Protein AF-A0A2P6V3I8-F1 (afdb_monomer_lite)

Structure (mmCIF, N/CA/C/O backbone):
data_AF-A0A2P6V3I8-F1
#
_entry.id   AF-A0A2P6V3I8-F1
#
loop_
_atom_site.group_PDB
_atom_site.id
_atom_site.type_symbol
_atom_site.label_atom_id
_atom_site.label_alt_id
_atom_site.label_comp_id
_atom_site.label_asym_id
_atom_site.label_entity_id
_atom_site.label_seq_id
_atom_site.pdbx_PDB_ins_code
_atom_site.Cartn_x
_atom_site.Cartn_y
_atom_site.Cartn_z
_atom_site.occupancy
_atom_site.B_iso_or_equiv
_atom_site.auth_seq_id
_atom_site.auth_comp_id
_atom_site.auth_asym_id
_atom_site.auth_atom_id
_atom_site.pdbx_PDB_model_num
ATOM 1 N N . MET A 1 1 ? -15.853 66.829 0.349 1.00 52.47 1 MET A N 1
ATOM 2 C CA . MET A 1 1 ? -16.558 65.904 -0.571 1.00 52.47 1 MET A CA 1
ATOM 3 C C . MET A 1 1 ? -15.516 65.087 -1.323 1.00 52.47 1 MET A C 1
ATOM 5 O O . MET A 1 1 ? -14.460 65.644 -1.580 1.00 52.47 1 MET A O 1
ATOM 9 N N . ALA A 1 2 ? -15.837 63.829 -1.664 1.00 42.34 2 ALA A N 1
ATOM 10 C CA . ALA A 1 2 ? -14.960 62.741 -2.150 1.00 42.34 2 ALA A CA 1
ATOM 11 C C . ALA A 1 2 ? -14.180 62.023 -1.027 1.00 42.34 2 ALA A C 1
ATOM 13 O O . ALA A 1 2 ? -13.594 62.679 -0.181 1.00 42.34 2 ALA A O 1
ATOM 14 N N . ARG A 1 3 ? -14.122 60.690 -0.911 1.00 46.72 3 ARG A N 1
ATOM 15 C CA . ARG A 1 3 ? -14.726 59.542 -1.619 1.00 46.72 3 ARG A CA 1
ATOM 16 C C . ARG A 1 3 ? -14.692 58.381 -0.600 1.00 46.72 3 ARG A C 1
ATOM 18 O O . ARG A 1 3 ? -13.610 57.961 -0.217 1.00 46.72 3 ARG A O 1
ATOM 25 N N . ARG A 1 4 ? -15.845 57.880 -0.136 1.00 50.28 4 ARG A N 1
ATOM 26 C CA . ARG A 1 4 ? -15.966 56.705 0.768 1.00 50.28 4 ARG A CA 1
ATOM 27 C C . ARG A 1 4 ? -16.462 55.457 0.012 1.00 50.28 4 ARG A C 1
ATOM 29 O O . ARG A 1 4 ? -17.313 54.733 0.506 1.00 50.28 4 ARG A O 1
ATOM 36 N N . GLY A 1 5 ? -16.003 55.257 -1.223 1.00 52.22 5 GLY A N 1
ATOM 37 C CA . GLY A 1 5 ? -16.664 54.360 -2.183 1.00 52.22 5 GLY A CA 1
ATOM 38 C C . GLY A 1 5 ? -15.813 53.247 -2.791 1.00 52.22 5 GLY A C 1
ATOM 39 O O . GLY A 1 5 ? -16.189 52.761 -3.847 1.00 52.22 5 GLY A O 1
ATOM 40 N N . THR A 1 6 ? -14.675 52.860 -2.203 1.00 51.31 6 THR A N 1
ATOM 41 C CA . THR A 1 6 ? -13.736 51.948 -2.899 1.00 51.31 6 THR A CA 1
ATOM 42 C C . THR A 1 6 ? -13.110 50.843 -2.047 1.00 51.31 6 THR A C 1
ATOM 44 O O . THR A 1 6 ? -12.150 50.223 -2.482 1.00 51.31 6 THR A O 1
ATOM 47 N N . LEU A 1 7 ? -13.639 50.555 -0.855 1.00 47.75 7 LEU A N 1
ATOM 48 C CA . LEU A 1 7 ? -13.027 49.585 0.073 1.00 47.75 7 LEU A CA 1
ATOM 49 C C . LEU A 1 7 ? -13.885 48.349 0.384 1.00 47.75 7 LEU A C 1
ATOM 51 O O . LEU A 1 7 ? -13.534 47.581 1.269 1.00 47.75 7 LEU A O 1
ATOM 55 N N . LEU A 1 8 ? -14.980 48.127 -0.350 1.00 48.50 8 LEU A N 1
ATOM 56 C CA . LEU A 1 8 ? -15.867 46.971 -0.135 1.00 48.50 8 LEU A CA 1
ATOM 57 C C . LEU A 1 8 ? -15.907 45.962 -1.296 1.00 48.50 8 LEU A C 1
ATOM 59 O O . LEU A 1 8 ? -16.587 44.952 -1.180 1.00 48.50 8 LEU A O 1
ATOM 63 N N . LEU A 1 9 ? -15.154 46.176 -2.382 1.00 46.22 9 LEU A N 1
ATOM 64 C CA . LEU A 1 9 ? -15.111 45.244 -3.525 1.00 46.22 9 LEU A CA 1
ATOM 65 C C . LEU A 1 9 ? -13.873 44.330 -3.575 1.00 46.22 9 LEU A C 1
ATOM 67 O O . LEU A 1 9 ? -13.821 43.448 -4.421 1.00 46.22 9 LEU A O 1
ATOM 71 N N . ALA A 1 10 ? -12.900 44.489 -2.672 1.00 46.00 10 ALA A N 1
ATOM 72 C CA . ALA A 1 10 ? -11.669 43.684 -2.684 1.00 46.00 10 ALA A CA 1
ATOM 73 C C . ALA A 1 10 ? -11.701 42.450 -1.759 1.00 46.00 10 ALA A C 1
ATOM 75 O O . ALA A 1 10 ? -10.816 41.608 -1.842 1.00 46.00 10 ALA A O 1
ATOM 76 N N . LEU A 1 11 ? -12.714 42.313 -0.896 1.00 45.84 11 LEU A N 1
ATOM 77 C CA . LEU A 1 11 ? -12.817 41.196 0.060 1.00 45.84 11 LEU A CA 1
ATOM 78 C C . LEU A 1 11 ? -13.635 40.000 -0.453 1.00 45.84 11 LEU A C 1
ATOM 80 O O . LEU A 1 11 ? -13.658 38.964 0.199 1.00 45.84 11 LEU A O 1
ATOM 84 N N . ALA A 1 12 ? -14.267 40.108 -1.625 1.00 47.09 12 ALA A N 1
ATOM 85 C CA . ALA A 1 12 ? -15.081 39.035 -2.206 1.00 47.09 12 ALA A CA 1
ATOM 86 C C . ALA A 1 12 ? -14.345 38.185 -3.266 1.00 47.09 12 ALA A C 1
ATOM 88 O O . ALA A 1 12 ? -14.931 37.250 -3.799 1.00 47.09 12 ALA A O 1
ATOM 89 N N . ALA A 1 13 ? -13.077 38.486 -3.577 1.00 46.56 13 ALA A N 1
ATOM 90 C CA . ALA A 1 13 ? -12.322 37.823 -4.651 1.00 46.56 13 ALA A CA 1
ATOM 91 C C . ALA A 1 13 ? -11.319 36.750 -4.174 1.00 46.56 13 ALA A C 1
ATOM 93 O O . ALA A 1 13 ? -10.694 36.103 -5.007 1.00 46.56 13 ALA A O 1
ATOM 94 N N . CYS A 1 14 ? -11.175 36.531 -2.861 1.00 44.66 14 CYS A N 1
ATOM 95 C CA . CYS A 1 14 ? -10.253 35.528 -2.304 1.00 44.66 14 CYS A CA 1
ATOM 96 C C . CYS A 1 14 ? -10.958 34.340 -1.631 1.00 44.66 14 CYS A C 1
ATOM 98 O O . CYS A 1 14 ? -10.324 33.586 -0.901 1.00 44.66 14 CYS A O 1
ATOM 100 N N . LEU A 1 15 ? -12.246 34.124 -1.911 1.00 43.69 15 LEU A N 1
ATOM 101 C CA . LEU A 1 15 ? -12.869 32.807 -1.758 1.00 43.69 15 LEU A CA 1
ATOM 102 C C . LEU A 1 15 ? -12.522 31.977 -3.000 1.00 43.69 15 LEU A C 1
ATOM 104 O O . LEU A 1 15 ? -13.389 31.589 -3.780 1.00 43.69 15 LEU A O 1
ATOM 108 N N . VAL A 1 16 ? -11.224 31.748 -3.219 1.00 52.81 16 VAL A N 1
ATOM 109 C CA . VAL A 1 16 ? -10.805 30.617 -4.041 1.00 52.81 16 VAL A CA 1
ATOM 110 C C . VAL A 1 16 ? -11.222 29.413 -3.222 1.00 52.81 16 VAL A C 1
ATOM 112 O O . VAL A 1 16 ? -10.640 29.131 -2.179 1.00 52.81 16 VAL A O 1
ATOM 115 N N . ALA A 1 17 ? -12.324 28.802 -3.642 1.00 47.75 17 ALA A N 1
ATOM 116 C CA . ALA A 1 17 ? -12.766 27.520 -3.156 1.00 47.75 17 ALA A CA 1
ATOM 117 C C . ALA A 1 17 ? -11.563 26.576 -3.199 1.00 47.75 17 ALA A C 1
ATOM 119 O O . ALA A 1 17 ? -11.166 26.109 -4.266 1.00 47.75 17 ALA A O 1
ATOM 120 N N . GLY A 1 18 ? -10.966 26.319 -2.037 1.00 45.78 18 GLY A N 1
ATOM 121 C CA . GLY A 1 18 ? -10.284 25.063 -1.815 1.00 45.78 18 GLY A CA 1
ATOM 122 C C . GLY A 1 18 ? -11.374 24.017 -1.924 1.00 45.78 18 GLY A C 1
ATOM 123 O O . GLY A 1 18 ? -12.048 23.724 -0.941 1.00 45.78 18 GLY A O 1
ATOM 124 N N . ALA A 1 19 ? -11.633 23.542 -3.141 1.00 52.62 19 ALA A N 1
ATOM 125 C CA . ALA A 1 19 ? -12.262 22.255 -3.306 1.00 52.62 19 ALA A CA 1
ATOM 126 C C . ALA A 1 19 ? -11.288 21.293 -2.632 1.00 52.62 19 ALA A C 1
ATOM 128 O O . ALA A 1 19 ? -10.259 20.953 -3.21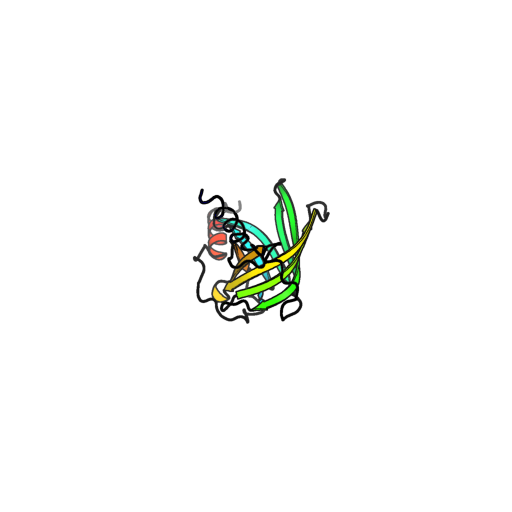3 1.00 52.62 19 ALA A O 1
ATOM 129 N N . ALA A 1 20 ? -11.547 20.968 -1.362 1.00 55.81 20 ALA A N 1
ATOM 130 C CA . ALA A 1 20 ? -11.000 19.762 -0.781 1.00 55.81 20 ALA A CA 1
ATOM 131 C C . ALA A 1 20 ? -11.380 18.676 -1.784 1.00 55.81 20 ALA A C 1
ATOM 133 O O . ALA A 1 20 ? -12.568 18.482 -2.062 1.00 55.81 20 ALA A O 1
ATOM 134 N N . ALA A 1 21 ? -10.376 18.134 -2.472 1.00 64.56 21 ALA A N 1
ATOM 135 C CA . ALA A 1 21 ? -10.603 17.018 -3.363 1.00 64.56 21 ALA A CA 1
ATOM 136 C C . ALA A 1 21 ? -11.261 15.952 -2.489 1.00 64.56 21 ALA A C 1
ATOM 138 O O . ALA A 1 21 ? -10.727 15.627 -1.439 1.00 64.56 21 ALA A O 1
ATOM 139 N N . ALA A 1 22 ? -12.476 15.559 -2.849 1.00 80.94 22 ALA A N 1
ATOM 140 C CA . ALA A 1 22 ? -13.163 14.466 -2.190 1.00 80.94 22 ALA A CA 1
ATOM 141 C C . ALA A 1 22 ? -12.708 13.158 -2.843 1.00 80.94 22 ALA A C 1
ATOM 143 O O . ALA A 1 22 ? -12.211 13.171 -3.980 1.00 80.94 22 ALA A O 1
ATOM 144 N N . LEU A 1 23 ? -12.939 12.036 -2.163 1.00 88.00 23 LEU A N 1
ATOM 145 C CA . LEU A 1 23 ? -12.770 10.725 -2.765 1.00 88.00 23 LEU A CA 1
ATOM 146 C C . LEU A 1 23 ? -13.545 10.659 -4.092 1.00 88.00 23 LEU A C 1
ATOM 148 O O . LEU A 1 23 ? -14.620 11.266 -4.220 1.00 88.00 23 LEU A O 1
ATOM 152 N N . PRO A 1 24 ? -13.010 9.950 -5.101 1.00 85.19 24 PRO A N 1
ATOM 153 C CA . PRO A 1 24 ? -13.712 9.736 -6.354 1.00 85.19 24 PRO A CA 1
ATOM 154 C C . PRO A 1 24 ? -15.124 9.202 -6.099 1.00 85.19 24 PRO A C 1
ATOM 156 O O . PRO A 1 24 ? -15.312 8.131 -5.537 1.00 85.19 24 PRO A O 1
ATOM 159 N N . SER A 1 25 ? -16.140 9.942 -6.545 1.00 82.81 25 SER A N 1
ATOM 160 C CA . SER A 1 25 ? -17.542 9.514 -6.423 1.00 82.81 25 SER A CA 1
ATOM 161 C C . SER A 1 25 ? -17.927 8.425 -7.428 1.00 82.81 25 SER A C 1
ATOM 163 O O . SER A 1 25 ? -19.022 7.865 -7.360 1.00 82.81 25 SER A O 1
ATOM 165 N N . GLN A 1 26 ? -17.046 8.151 -8.389 1.00 87.69 26 GLN A N 1
ATOM 166 C CA . GLN A 1 26 ? -17.174 7.080 -9.364 1.00 87.69 26 GLN A CA 1
ATOM 167 C C . GLN A 1 26 ? -16.082 6.049 -9.109 1.00 87.69 26 GLN A C 1
ATOM 169 O O . GLN A 1 26 ? -14.932 6.413 -8.874 1.00 87.69 26 GLN A O 1
ATOM 174 N N . LEU A 1 27 ? -16.456 4.773 -9.205 1.00 92.81 27 LEU A N 1
ATOM 175 C CA . LEU A 1 27 ? -15.502 3.671 -9.182 1.00 92.81 27 LEU A CA 1
ATOM 176 C C . LEU A 1 27 ? -14.506 3.805 -10.336 1.00 92.81 27 LEU A C 1
ATOM 178 O O . LEU A 1 27 ? -14.858 4.254 -11.433 1.00 92.81 27 LEU A O 1
ATOM 182 N N . PHE A 1 28 ? -13.283 3.349 -10.092 1.00 96.81 28 PHE A N 1
ATOM 183 C CA . PHE A 1 28 ? -12.269 3.231 -11.127 1.00 96.81 28 PHE A CA 1
ATOM 184 C C . PHE A 1 28 ? -12.630 2.157 -12.160 1.00 96.81 28 PHE A C 1
ATOM 186 O O . PHE A 1 28 ? -13.547 1.350 -11.980 1.00 96.81 28 PHE A O 1
ATOM 193 N N . LYS A 1 29 ? -11.892 2.149 -13.274 1.00 97.25 29 LYS A N 1
ATOM 194 C CA . LYS A 1 29 ? -12.192 1.331 -14.455 1.00 97.25 29 LYS A CA 1
ATOM 195 C C . LYS A 1 29 ? -12.353 -0.171 -14.177 1.00 97.25 29 LYS A C 1
ATOM 197 O O . LYS A 1 29 ? -13.153 -0.819 -14.855 1.00 97.25 29 LYS A O 1
ATOM 202 N N . ASN A 1 30 ? -11.577 -0.734 -13.256 1.00 97.44 30 ASN A N 1
ATOM 203 C CA . ASN A 1 30 ? -11.554 -2.168 -12.977 1.00 97.44 30 ASN A CA 1
ATOM 204 C C . ASN A 1 30 ? -12.161 -2.452 -11.597 1.00 97.44 30 ASN A C 1
ATOM 206 O O . ASN A 1 30 ? -11.889 -1.731 -10.646 1.00 97.44 30 ASN A O 1
ATOM 210 N N . ALA A 1 31 ? -12.957 -3.514 -11.472 1.00 97.38 31 ALA A N 1
ATOM 211 C CA . ALA A 1 31 ? -13.500 -3.950 -10.184 1.00 97.38 31 ALA A CA 1
ATOM 212 C C . ALA A 1 31 ? -12.468 -4.755 -9.375 1.00 97.38 31 ALA A C 1
ATOM 214 O O . ALA A 1 31 ? -11.609 -5.422 -9.957 1.00 97.38 31 ALA A O 1
ATOM 215 N N . GLY A 1 32 ? -12.602 -4.745 -8.046 1.00 96.44 32 GLY A N 1
ATOM 216 C CA . GLY A 1 32 ? -11.689 -5.446 -7.139 1.00 96.44 32 GLY A CA 1
ATOM 217 C C . GLY A 1 32 ? -10.363 -4.707 -6.960 1.00 96.44 32 GLY A C 1
ATOM 218 O O . GLY A 1 32 ? -10.311 -3.487 -7.106 1.00 96.44 32 GLY A O 1
ATOM 219 N N . GLY A 1 33 ? -9.298 -5.450 -6.648 1.00 96.62 33 GLY A N 1
ATOM 220 C CA . GLY A 1 33 ? -7.946 -4.909 -6.478 1.00 96.62 33 GLY A CA 1
ATOM 221 C C . GLY A 1 33 ? -7.011 -5.210 -7.651 1.00 96.62 33 GLY A C 1
ATOM 222 O O . GLY A 1 33 ? -7.298 -6.109 -8.452 1.00 96.62 33 GLY A O 1
ATOM 223 N N . PRO A 1 34 ? -5.881 -4.490 -7.763 1.00 96.56 34 PRO A N 1
ATOM 224 C CA . PRO A 1 34 ? -4.855 -4.801 -8.748 1.00 96.56 34 PRO A CA 1
ATOM 225 C C . PRO A 1 34 ? -4.206 -6.156 -8.436 1.00 96.56 34 PRO A C 1
ATOM 227 O O . PRO A 1 34 ? -3.534 -6.318 -7.422 1.00 96.56 34 PRO A O 1
ATOM 230 N N . SER A 1 35 ? -4.374 -7.134 -9.325 1.00 95.81 35 SER A N 1
ATOM 231 C CA . SER A 1 35 ? -3.884 -8.512 -9.146 1.00 95.81 35 SER A CA 1
ATOM 232 C C . SER A 1 35 ? -2.361 -8.616 -9.051 1.00 95.81 35 SER A C 1
ATOM 234 O O . SER A 1 35 ? -1.834 -9.532 -8.430 1.00 95.81 35 SER A O 1
ATOM 236 N N . PHE A 1 36 ? -1.629 -7.652 -9.609 1.00 95.44 36 PHE A N 1
ATOM 237 C CA . PHE A 1 36 ? -0.178 -7.575 -9.453 1.00 95.44 36 PHE A CA 1
ATOM 238 C C . PHE A 1 36 ? 0.260 -7.185 -8.033 1.00 95.44 36 PHE A C 1
ATOM 240 O O . PHE A 1 36 ? 1.455 -7.216 -7.760 1.00 95.44 36 PHE A O 1
ATOM 247 N N . LEU A 1 37 ? -0.644 -6.820 -7.122 1.00 95.88 37 LEU A N 1
ATOM 248 C CA . LEU A 1 37 ? -0.314 -6.655 -5.703 1.00 95.88 37 LEU A CA 1
ATOM 249 C C . LEU A 1 37 ? -0.395 -7.973 -4.921 1.00 95.88 37 LEU A C 1
ATOM 251 O O . LEU A 1 37 ? 0.071 -8.010 -3.785 1.00 95.88 37 LEU A O 1
ATOM 255 N N . ASP A 1 38 ? -0.944 -9.044 -5.508 1.00 95.75 38 ASP A N 1
ATOM 256 C CA . ASP A 1 38 ? -1.096 -10.326 -4.823 1.00 95.75 38 ASP A CA 1
ATOM 257 C C . ASP A 1 38 ? 0.261 -10.905 -4.405 1.00 95.75 38 ASP A C 1
ATOM 259 O O . ASP A 1 38 ? 1.206 -11.026 -5.195 1.00 95.75 38 ASP A O 1
ATOM 263 N N . GLY A 1 39 ? 0.318 -11.330 -3.147 1.00 94.56 39 GLY A N 1
ATOM 264 C CA . GLY A 1 39 ? 1.487 -11.934 -2.538 1.00 94.56 39 GLY A CA 1
ATOM 265 C C . GLY A 1 39 ? 1.691 -11.491 -1.090 1.00 94.56 39 GLY A C 1
ATOM 266 O O . GLY A 1 39 ? 1.100 -10.508 -0.633 1.00 94.56 39 GLY A O 1
ATOM 267 N N . PRO A 1 40 ? 2.504 -12.243 -0.336 1.00 95.12 40 PRO A N 1
ATOM 268 C CA . PRO A 1 40 ? 2.938 -11.828 0.986 1.00 95.12 40 PRO A CA 1
ATOM 269 C C . PRO A 1 40 ? 3.893 -10.635 0.879 1.00 95.12 40 PRO A C 1
ATOM 271 O O . PRO A 1 40 ? 4.741 -10.583 -0.017 1.00 95.12 40 PRO A O 1
ATOM 274 N N . SER A 1 41 ? 3.785 -9.690 1.805 1.00 94.88 41 SER A N 1
ATOM 275 C CA . SER A 1 41 ? 4.674 -8.530 1.871 1.00 94.88 41 SER A CA 1
ATOM 276 C C . SER A 1 41 ? 4.784 -7.971 3.286 1.00 94.88 41 SER A C 1
ATOM 278 O O . SER A 1 41 ? 4.101 -8.414 4.210 1.00 94.88 41 SER A O 1
ATOM 280 N N . TYR A 1 42 ? 5.688 -7.017 3.462 1.00 93.12 42 TYR A N 1
ATOM 281 C CA . TYR A 1 42 ? 5.901 -6.315 4.721 1.00 93.12 42 TYR A CA 1
ATOM 282 C C . TYR A 1 42 ? 6.172 -4.833 4.468 1.00 93.12 42 TYR A C 1
ATOM 284 O O . TYR A 1 42 ? 6.870 -4.512 3.498 1.00 93.12 42 TYR A O 1
ATOM 292 N N . ASP A 1 43 ? 5.684 -3.947 5.342 1.00 92.06 43 ASP A N 1
ATOM 293 C CA . ASP A 1 43 ? 6.071 -2.538 5.265 1.00 92.06 43 ASP A CA 1
ATOM 294 C C . ASP A 1 43 ? 7.442 -2.322 5.894 1.00 92.06 43 ASP A C 1
ATOM 296 O O . ASP A 1 43 ? 7.722 -2.699 7.040 1.00 92.06 43 ASP A O 1
ATOM 300 N N . TRP A 1 44 ? 8.296 -1.662 5.123 1.00 89.38 44 TRP A N 1
ATOM 301 C CA . TRP A 1 44 ? 9.631 -1.253 5.506 1.00 89.38 44 TRP A CA 1
ATOM 302 C C . TRP A 1 44 ? 9.660 0.240 5.814 1.00 89.38 44 TRP A C 1
ATOM 304 O O . TRP A 1 44 ? 9.525 1.088 4.927 1.00 89.38 44 TRP A O 1
ATOM 314 N N . LYS A 1 45 ? 9.940 0.582 7.072 1.00 85.81 45 LYS A N 1
ATOM 315 C CA . LYS A 1 45 ? 10.064 1.974 7.491 1.00 85.81 45 LYS A CA 1
ATOM 316 C C . LYS A 1 45 ? 11.510 2.442 7.395 1.00 85.81 45 LYS A C 1
ATOM 318 O O . LYS A 1 45 ? 12.337 2.155 8.256 1.00 85.81 45 LYS A O 1
ATOM 323 N N . TYR A 1 46 ? 11.804 3.245 6.376 1.00 78.81 46 TYR A N 1
ATOM 324 C CA . TYR A 1 46 ? 13.149 3.775 6.124 1.00 78.81 46 TYR A CA 1
ATOM 325 C C . TYR A 1 46 ? 13.737 4.606 7.263 1.00 78.81 46 TYR A C 1
ATOM 327 O O . TYR A 1 46 ? 14.944 4.600 7.461 1.00 78.81 46 TYR A O 1
ATOM 335 N N . THR A 1 47 ? 12.905 5.330 8.012 1.00 80.62 47 THR A N 1
ATOM 336 C CA . THR A 1 47 ? 13.391 6.213 9.083 1.00 80.62 47 THR A CA 1
ATOM 337 C C . THR A 1 47 ? 1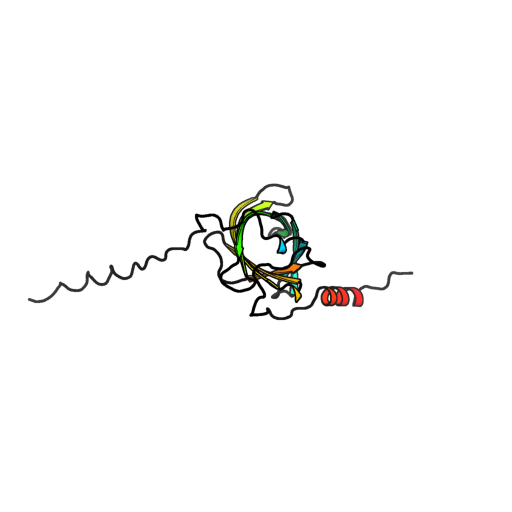3.938 5.451 10.284 1.00 80.62 47 THR A C 1
ATOM 339 O O . THR A 1 47 ? 14.743 5.996 11.031 1.00 80.62 47 THR A O 1
ATOM 342 N N . THR A 1 48 ? 13.452 4.230 10.506 1.00 81.25 48 THR A N 1
ATOM 343 C CA . THR A 1 48 ? 13.830 3.375 11.640 1.00 81.25 48 THR A CA 1
ATOM 344 C C . THR A 1 48 ? 14.542 2.103 11.197 1.00 81.25 48 THR A C 1
ATOM 346 O O . THR A 1 48 ? 14.907 1.308 12.053 1.00 81.25 48 THR A O 1
ATOM 349 N N . GLU A 1 49 ? 14.720 1.918 9.885 1.00 80.75 49 GLU A N 1
ATOM 350 C CA . GLU A 1 49 ? 15.287 0.718 9.261 1.00 80.75 49 GLU A CA 1
ATOM 351 C C . GLU A 1 49 ? 14.684 -0.574 9.829 1.00 80.75 49 GLU A C 1
ATOM 353 O O . GLU A 1 49 ? 15.386 -1.510 10.201 1.00 80.75 49 GLU A O 1
ATOM 358 N N . SER A 1 50 ? 13.354 -0.608 9.932 1.00 82.88 50 SER A N 1
ATOM 359 C CA . SER A 1 50 ? 12.635 -1.695 10.594 1.00 82.88 50 SER A CA 1
ATOM 360 C C . SER A 1 50 ? 11.392 -2.121 9.822 1.00 82.88 50 SER A C 1
ATOM 362 O O . SER A 1 50 ? 10.737 -1.308 9.163 1.00 82.88 50 SER A O 1
ATOM 364 N N . VAL A 1 51 ? 11.028 -3.394 9.974 1.00 87.19 51 VAL A N 1
ATOM 365 C CA . VAL A 1 51 ? 9.713 -3.903 9.573 1.00 87.19 51 VAL A CA 1
ATOM 366 C C . VAL A 1 51 ? 8.681 -3.442 10.596 1.00 87.19 51 VAL A C 1
ATOM 368 O O . VAL A 1 51 ? 8.887 -3.623 11.796 1.00 87.19 51 VAL A O 1
ATOM 371 N N . VAL A 1 52 ? 7.597 -2.823 10.131 1.00 90.12 52 VAL A N 1
ATOM 372 C CA . VAL A 1 52 ? 6.532 -2.300 11.010 1.00 90.12 52 VAL A CA 1
ATOM 373 C C . VAL A 1 52 ? 5.218 -3.057 10.867 1.00 90.12 52 VAL A C 1
ATOM 375 O O . VAL A 1 52 ? 4.472 -3.158 11.838 1.00 90.12 52 VAL A O 1
ATOM 378 N N . THR A 1 53 ? 4.969 -3.638 9.694 1.00 92.88 53 THR A N 1
ATOM 379 C CA . THR A 1 53 ? 3.794 -4.466 9.417 1.00 92.88 53 THR A CA 1
ATOM 380 C C . THR A 1 53 ? 4.198 -5.675 8.574 1.00 92.88 53 THR A C 1
ATOM 382 O O . THR A 1 53 ? 5.181 -5.633 7.829 1.00 92.88 53 THR A O 1
ATOM 385 N N . ILE A 1 54 ? 3.443 -6.767 8.677 1.00 95.31 54 ILE A N 1
ATOM 386 C CA . ILE A 1 54 ? 3.555 -7.919 7.774 1.00 95.31 54 ILE A CA 1
ATOM 387 C C . ILE A 1 54 ? 2.165 -8.403 7.397 1.00 95.31 54 ILE A C 1
ATOM 389 O O . ILE A 1 54 ? 1.258 -8.417 8.231 1.00 95.31 54 ILE A O 1
ATOM 393 N N . GLY A 1 55 ? 1.995 -8.816 6.147 1.00 95.94 55 GLY A N 1
ATOM 394 C CA . GLY A 1 55 ? 0.686 -9.178 5.647 1.00 95.94 55 GLY A CA 1
ATOM 395 C C . GLY A 1 55 ? 0.690 -9.961 4.350 1.00 95.94 55 GLY A C 1
ATOM 396 O O . GLY A 1 55 ? 1.714 -10.436 3.850 1.00 95.94 55 GLY A O 1
ATOM 397 N N . LEU A 1 56 ? -0.518 -10.117 3.831 1.00 96.06 56 LEU A N 1
ATOM 398 C CA . LEU A 1 56 ? -0.812 -10.794 2.581 1.00 96.06 56 LEU A CA 1
ATOM 399 C C . LEU A 1 56 ? -1.873 -10.001 1.834 1.00 96.06 56 LEU A C 1
ATOM 401 O O . LEU A 1 56 ? -2.923 -9.699 2.401 1.00 96.06 56 LEU A O 1
ATOM 405 N N . THR A 1 57 ? -1.627 -9.772 0.549 1.00 96.62 57 THR A N 1
ATOM 406 C CA . THR A 1 57 ? -2.665 -9.391 -0.410 1.00 96.62 57 THR A CA 1
ATOM 407 C C . THR A 1 57 ? -3.049 -10.616 -1.232 1.00 96.62 57 THR A C 1
ATOM 409 O O . THR A 1 57 ? -2.182 -11.327 -1.745 1.00 96.62 57 THR A O 1
ATOM 412 N N . HIS A 1 58 ? -4.343 -10.896 -1.342 1.00 95.38 58 HIS A N 1
ATOM 413 C CA . HIS A 1 58 ? -4.866 -11.994 -2.140 1.00 95.38 58 HIS A CA 1
ATOM 414 C C . HIS A 1 58 ? -6.255 -11.682 -2.694 1.00 95.38 58 HIS A C 1
ATOM 416 O O . HIS A 1 58 ? -7.179 -11.360 -1.941 1.00 95.38 58 HIS A O 1
ATOM 422 N N . GLN A 1 59 ? -6.425 -11.837 -4.010 1.00 93.94 59 GLN A N 1
ATOM 423 C CA . GLN A 1 59 ? -7.713 -11.674 -4.697 1.00 93.94 59 GLN A CA 1
ATOM 424 C C . GLN A 1 59 ? -8.405 -10.345 -4.351 1.00 93.94 59 GLN A C 1
ATOM 426 O O . GLN A 1 59 ? -9.609 -10.301 -4.092 1.00 93.94 59 GLN A O 1
ATOM 431 N N . GLY A 1 60 ? -7.633 -9.256 -4.317 1.00 94.69 60 GLY A N 1
ATOM 432 C CA . GLY A 1 60 ? -8.154 -7.916 -4.036 1.00 94.69 60 GLY A CA 1
ATOM 433 C C . GLY A 1 60 ? -8.537 -7.659 -2.575 1.00 94.69 60 GLY A C 1
ATOM 434 O O . GLY A 1 60 ? -9.216 -6.675 -2.296 1.00 94.69 60 GLY A O 1
ATOM 435 N N . ASN A 1 61 ? -8.109 -8.509 -1.646 1.00 97.75 61 ASN A N 1
ATOM 436 C CA . ASN A 1 61 ? -8.191 -8.250 -0.212 1.00 97.75 61 ASN A CA 1
ATOM 437 C C . ASN A 1 61 ? -6.782 -8.238 0.359 1.00 97.75 61 ASN A C 1
ATOM 439 O O . ASN A 1 61 ? -5.967 -9.061 -0.053 1.00 97.75 61 ASN A O 1
ATOM 443 N N . TYR A 1 62 ? -6.506 -7.375 1.327 1.00 96.69 62 TYR A N 1
ATOM 444 C CA . TYR A 1 62 ? -5.273 -7.452 2.093 1.00 96.69 62 TYR A CA 1
ATOM 445 C C . TYR A 1 62 ? -5.541 -7.550 3.589 1.00 96.69 62 TYR A C 1
ATOM 447 O O . TYR A 1 62 ? -6.578 -7.110 4.084 1.00 96.69 62 TYR A O 1
ATOM 455 N N . SER A 1 63 ? -4.588 -8.141 4.305 1.00 97.75 63 SER A N 1
ATOM 456 C CA . SER A 1 63 ? -4.565 -8.201 5.764 1.00 97.75 63 SER A CA 1
ATOM 457 C C . SER A 1 63 ? -3.130 -8.020 6.243 1.00 97.75 63 SER A C 1
ATOM 459 O O . SER A 1 63 ? -2.276 -8.844 5.911 1.00 97.75 63 SER A O 1
ATOM 461 N N . PHE A 1 64 ? -2.875 -6.975 7.027 1.00 97.50 64 PHE A N 1
ATOM 462 C CA . PHE A 1 64 ? -1.570 -6.657 7.606 1.00 97.50 64 PHE A CA 1
ATOM 463 C C . PHE A 1 64 ? -1.677 -6.520 9.118 1.00 97.50 64 PHE A C 1
ATOM 465 O O . PHE A 1 64 ? -2.525 -5.793 9.626 1.00 97.50 64 PHE A O 1
ATOM 472 N N . ALA A 1 65 ? -0.804 -7.219 9.836 1.00 96.81 65 ALA A N 1
ATOM 473 C CA . ALA A 1 65 ? -0.703 -7.133 11.284 1.00 96.81 65 ALA A CA 1
ATOM 474 C C . ALA A 1 65 ? 0.422 -6.174 11.685 1.00 96.81 65 ALA A C 1
ATOM 476 O O . ALA A 1 65 ? 1.495 -6.169 11.073 1.00 96.81 65 ALA A O 1
ATOM 477 N N . MET A 1 66 ? 0.179 -5.398 12.736 1.00 94.81 66 MET A N 1
ATOM 478 C CA . MET A 1 66 ? 1.107 -4.418 13.293 1.00 94.81 66 MET A CA 1
ATOM 479 C C . MET A 1 66 ? 0.983 -4.347 14.816 1.00 94.81 66 MET A C 1
ATOM 481 O O . MET A 1 66 ? 0.038 -4.875 15.402 1.00 94.81 66 MET A O 1
ATOM 485 N N . ILE A 1 67 ? 1.952 -3.705 15.469 1.00 92.69 67 ILE A N 1
ATOM 486 C CA . ILE A 1 67 ? 1.848 -3.381 16.894 1.00 92.69 67 ILE A CA 1
ATOM 487 C C . ILE A 1 67 ? 1.177 -2.014 17.023 1.00 92.69 67 ILE A C 1
ATOM 489 O O . ILE A 1 67 ? 1.726 -1.012 16.559 1.00 92.69 67 ILE A O 1
ATOM 493 N N . GLY A 1 68 ? 0.000 -2.001 17.645 1.00 87.00 68 GLY A N 1
ATOM 494 C CA . GLY A 1 68 ? -0.792 -0.811 17.920 1.00 87.00 68 GLY A CA 1
ATOM 495 C C . GLY A 1 68 ? -0.124 0.127 18.923 1.00 87.00 68 GLY A C 1
ATOM 496 O O . GLY A 1 68 ? 0.865 -0.204 19.586 1.00 87.00 68 GLY A O 1
ATOM 497 N N . ALA A 1 69 ? -0.680 1.330 19.064 1.00 85.25 69 ALA A N 1
ATOM 498 C CA . ALA A 1 69 ? -0.132 2.350 19.963 1.00 85.25 69 ALA A CA 1
ATOM 499 C C . ALA A 1 69 ? -0.194 1.949 21.452 1.00 85.25 69 ALA A C 1
ATOM 501 O O . ALA A 1 69 ? 0.580 2.457 22.266 1.00 85.25 69 ALA A O 1
ATOM 502 N N . ASP A 1 70 ? -1.105 1.045 21.808 1.00 86.25 70 ASP A N 1
ATOM 503 C CA . ASP A 1 70 ? -1.265 0.478 23.147 1.00 86.25 70 ASP A CA 1
ATOM 504 C C . ASP A 1 70 ? -0.337 -0.725 23.420 1.00 86.25 70 ASP A C 1
ATOM 506 O O . ASP A 1 70 ? -0.292 -1.233 24.543 1.00 86.25 70 ASP A O 1
ATOM 510 N N . GLY A 1 71 ? 0.439 -1.153 22.416 1.00 89.62 71 GLY A N 1
ATOM 511 C CA . GLY A 1 71 ? 1.309 -2.326 22.467 1.00 89.62 71 GLY A CA 1
ATOM 512 C C . GLY A 1 71 ? 0.601 -3.652 22.167 1.00 89.62 71 GLY A C 1
ATOM 513 O O . GLY A 1 71 ? 1.257 -4.697 22.197 1.00 89.62 71 GLY A O 1
ATOM 514 N N . GLY A 1 72 ? -0.703 -3.627 21.886 1.00 91.81 72 GLY A N 1
ATOM 515 C CA . GLY A 1 72 ? -1.463 -4.764 21.383 1.00 91.81 72 GLY A CA 1
ATOM 516 C C . GLY A 1 72 ? -1.159 -5.053 19.913 1.00 91.81 72 GLY A C 1
ATOM 517 O O . GLY A 1 72 ? -0.511 -4.271 19.221 1.00 91.81 72 GLY A O 1
ATOM 518 N N . VAL A 1 73 ? -1.616 -6.207 19.428 1.00 94.94 73 VAL A N 1
ATOM 519 C CA . VAL A 1 73 ? -1.605 -6.494 17.988 1.00 94.94 73 VAL A CA 1
ATOM 520 C C . VAL A 1 73 ? -2.862 -5.892 17.380 1.00 94.94 73 VAL A C 1
ATOM 522 O O . VAL A 1 73 ? -3.965 -6.213 17.812 1.00 94.94 73 VAL A O 1
ATOM 525 N N . GLU A 1 74 ? -2.686 -5.074 16.354 1.00 96.31 74 GLU A N 1
ATOM 526 C CA . GLU A 1 74 ? -3.763 -4.568 15.510 1.00 96.31 74 GLU A CA 1
ATOM 527 C C . GLU A 1 74 ? -3.634 -5.191 14.119 1.00 96.31 74 GLU A C 1
ATOM 529 O O . GLU A 1 74 ? -2.530 -5.461 13.637 1.00 96.31 74 GLU A O 1
ATOM 534 N N . THR A 1 75 ? -4.764 -5.457 13.471 1.00 97.69 75 THR A N 1
ATOM 535 C CA . THR A 1 75 ? -4.798 -5.958 12.095 1.00 97.69 75 THR A CA 1
ATOM 536 C C . THR A 1 75 ? -5.588 -5.002 11.223 1.00 97.69 75 THR A C 1
ATOM 538 O O . THR A 1 75 ? -6.783 -4.800 11.431 1.00 97.69 75 THR A O 1
ATOM 541 N N . GLU A 1 76 ? -4.927 -4.450 10.215 1.00 97.19 76 GLU A N 1
ATOM 542 C CA . GLU A 1 76 ? -5.579 -3.730 9.136 1.00 97.19 76 GLU A CA 1
ATOM 543 C C . GLU A 1 76 ? -6.029 -4.732 8.073 1.00 97.19 76 GLU A C 1
ATOM 545 O O . GLU A 1 76 ? -5.234 -5.516 7.552 1.00 97.19 76 GLU A O 1
ATOM 550 N N . ILE A 1 77 ? -7.319 -4.728 7.767 1.00 97.94 77 ILE A N 1
ATOM 551 C CA . ILE A 1 77 ? -7.935 -5.577 6.754 1.00 97.94 77 ILE A CA 1
ATOM 552 C C . ILE A 1 77 ? -8.611 -4.656 5.757 1.00 97.94 77 ILE A C 1
ATOM 554 O O . ILE A 1 77 ? -9.469 -3.870 6.154 1.00 97.94 77 ILE A O 1
ATOM 558 N N . ALA A 1 78 ? -8.305 -4.784 4.472 1.00 97.94 78 ALA A N 1
ATOM 559 C CA . ALA A 1 78 ? -9.036 -4.043 3.459 1.00 97.94 78 ALA A CA 1
ATOM 560 C C . ALA A 1 78 ? -9.495 -4.906 2.292 1.00 97.94 78 ALA A C 1
ATOM 562 O O . ALA A 1 78 ? -8.882 -5.912 1.931 1.00 97.94 78 ALA A O 1
ATOM 563 N N . THR A 1 79 ? -10.584 -4.461 1.676 1.00 98.38 79 THR A N 1
ATOM 564 C CA . THR A 1 79 ? -11.125 -5.015 0.438 1.00 98.38 79 THR A CA 1
ATOM 565 C C . THR A 1 79 ? -11.124 -3.923 -0.616 1.00 98.38 79 THR A C 1
ATOM 567 O O . THR A 1 79 ? -11.855 -2.937 -0.491 1.00 98.38 79 THR A O 1
ATOM 570 N N . TYR A 1 80 ? -10.339 -4.105 -1.676 1.00 98.38 80 TYR A N 1
ATOM 571 C CA . TYR A 1 80 ? -10.359 -3.207 -2.822 1.00 98.38 80 TYR A CA 1
ATOM 572 C C . TYR A 1 80 ? -11.702 -3.313 -3.552 1.00 98.38 80 TYR A C 1
ATOM 574 O O . TYR A 1 80 ? -12.154 -4.403 -3.915 1.00 98.38 80 TYR A O 1
ATOM 582 N N . THR A 1 81 ? -12.344 -2.174 -3.785 1.00 97.88 81 THR A N 1
ATOM 583 C CA . THR A 1 81 ? -13.636 -2.084 -4.475 1.00 97.88 81 THR A CA 1
ATOM 584 C C . THR A 1 81 ? -13.449 -1.816 -5.966 1.00 97.88 81 THR A C 1
ATOM 586 O O . THR A 1 81 ? -14.161 -2.394 -6.795 1.00 97.88 81 THR A O 1
ATOM 589 N N . SER A 1 82 ? -12.471 -0.982 -6.326 1.00 98.31 82 SER A N 1
ATOM 590 C CA . SER A 1 82 ? -12.105 -0.699 -7.714 1.00 98.31 82 SER A CA 1
ATOM 591 C C . SER A 1 82 ? -10.670 -0.192 -7.844 1.00 98.31 82 SER A C 1
ATOM 593 O O . SER A 1 82 ? -10.106 0.315 -6.879 1.00 98.31 82 SER A O 1
ATOM 595 N N . TRP A 1 83 ? -10.089 -0.282 -9.041 1.00 98.38 83 TRP A N 1
ATOM 596 C CA . TRP A 1 83 ? -8.759 0.246 -9.343 1.00 98.38 83 TRP A CA 1
ATOM 597 C C . TRP A 1 83 ? -8.569 0.608 -10.822 1.00 98.38 83 TRP A C 1
ATOM 599 O O . TRP A 1 83 ? -9.305 0.155 -11.703 1.00 98.38 83 TRP A O 1
ATOM 609 N N . GLU A 1 84 ? -7.544 1.400 -11.122 1.00 98.25 84 GLU A N 1
ATOM 610 C CA . GLU A 1 84 ? -7.059 1.650 -12.481 1.00 98.25 84 GLU A CA 1
ATOM 611 C C . GLU A 1 84 ? -5.567 1.988 -12.512 1.00 98.25 84 GLU A C 1
ATOM 613 O O . GLU A 1 84 ? -4.947 2.248 -11.482 1.00 98.25 84 GLU A O 1
ATOM 618 N N . CYS A 1 85 ? -4.969 1.966 -13.705 1.00 98.12 85 CYS A N 1
ATOM 619 C CA . CYS A 1 85 ? -3.609 2.469 -13.859 1.00 98.12 85 CYS A CA 1
ATOM 620 C C . CYS A 1 85 ? -3.583 3.978 -13.629 1.00 98.12 85 CYS A C 1
ATOM 622 O O . CYS A 1 85 ? -4.433 4.705 -14.147 1.00 98.12 85 CYS A O 1
ATOM 624 N N . GLY A 1 86 ? -2.592 4.422 -12.864 1.00 95.94 86 GLY A N 1
ATOM 625 C CA . GLY A 1 86 ? -2.417 5.820 -12.518 1.00 95.94 86 GLY A CA 1
ATOM 626 C C . GLY A 1 86 ? -1.881 6.657 -13.686 1.00 95.94 86 GLY A C 1
ATOM 627 O O . GLY A 1 86 ? -1.658 6.153 -14.793 1.00 95.94 86 GLY A O 1
ATOM 628 N N . PRO A 1 87 ? -1.664 7.961 -13.452 1.00 93.38 87 PRO A N 1
ATOM 629 C CA . PRO A 1 87 ? -1.230 8.896 -14.488 1.00 93.38 87 PRO A CA 1
ATOM 630 C C . PRO A 1 87 ? 0.210 8.655 -14.965 1.00 93.38 87 PRO A C 1
ATOM 632 O O . PRO A 1 87 ? 0.567 9.082 -16.064 1.00 93.38 87 PRO A O 1
ATOM 635 N N . GLU A 1 88 ? 1.037 7.977 -14.165 1.00 94.88 88 GLU A N 1
ATOM 636 C CA . GLU A 1 88 ? 2.433 7.688 -14.488 1.00 94.88 88 GLU A CA 1
ATOM 637 C C . GLU A 1 88 ? 2.664 6.194 -14.770 1.00 94.88 88 GLU A C 1
ATOM 639 O O . GLU A 1 88 ? 2.007 5.340 -14.164 1.00 94.88 88 GLU A O 1
ATOM 644 N N . PRO A 1 89 ? 3.621 5.835 -15.650 1.00 95.62 89 PRO A N 1
ATOM 645 C CA . PRO A 1 89 ? 3.987 4.443 -15.882 1.00 95.62 89 PRO A CA 1
ATOM 646 C C . PRO A 1 89 ? 4.286 3.697 -14.581 1.00 95.62 89 PRO A C 1
ATOM 648 O O . PRO A 1 89 ? 5.041 4.164 -13.734 1.00 95.62 89 PRO A O 1
ATOM 651 N N . GLY A 1 90 ? 3.686 2.523 -14.440 1.00 95.50 90 GLY A N 1
ATOM 652 C CA . GLY A 1 90 ? 3.833 1.649 -13.285 1.00 95.50 90 GLY A CA 1
ATOM 653 C C . GLY A 1 90 ? 3.115 2.105 -12.012 1.00 95.50 90 GLY A C 1
ATOM 654 O O . GLY A 1 90 ? 3.233 1.412 -11.000 1.00 95.50 90 GLY A O 1
ATOM 655 N N . SER A 1 91 ? 2.360 3.207 -12.063 1.00 97.38 91 SER A N 1
ATOM 656 C CA . SER A 1 91 ? 1.475 3.620 -10.971 1.00 97.38 91 SER A CA 1
ATOM 657 C C . SER A 1 91 ? 0.070 3.030 -11.080 1.00 97.38 91 SER A C 1
ATOM 659 O O . SER A 1 91 ? -0.383 2.654 -12.167 1.00 97.38 91 SER A O 1
ATOM 661 N N . TYR A 1 92 ? -0.640 2.990 -9.957 1.00 98.00 92 TYR A N 1
ATOM 662 C CA . TYR A 1 92 ? -2.050 2.622 -9.868 1.00 98.00 92 TYR A CA 1
ATOM 663 C C . TYR A 1 92 ? -2.795 3.532 -8.891 1.00 98.00 92 TYR A C 1
ATOM 665 O O . TYR A 1 92 ? -2.193 4.145 -8.008 1.00 98.00 92 TYR A O 1
ATOM 673 N N . LEU A 1 93 ? -4.111 3.588 -9.063 1.00 98.19 93 LEU A N 1
ATOM 674 C CA . LEU A 1 93 ? -5.068 4.131 -8.108 1.00 98.19 93 LEU A CA 1
ATOM 675 C C . LEU A 1 93 ? -6.038 3.019 -7.719 1.00 98.19 93 LEU A C 1
ATOM 677 O O . LEU A 1 93 ? -6.447 2.243 -8.586 1.00 98.19 93 LEU A O 1
ATOM 681 N N . ALA A 1 94 ? -6.416 2.939 -6.449 1.00 98.31 94 ALA A N 1
ATOM 682 C CA . ALA A 1 94 ? -7.404 1.980 -5.973 1.00 98.31 94 ALA A CA 1
ATOM 683 C C . ALA A 1 94 ? -8.303 2.586 -4.893 1.00 98.31 94 ALA A C 1
ATOM 685 O O . ALA A 1 94 ? -7.873 3.438 -4.127 1.00 98.31 94 ALA A O 1
ATOM 686 N N . LEU A 1 95 ? -9.561 2.158 -4.843 1.00 98.19 95 LEU A N 1
ATOM 687 C CA . LEU A 1 95 ? -10.469 2.412 -3.728 1.00 98.19 95 LEU A CA 1
ATOM 688 C C . LEU A 1 95 ? -10.564 1.144 -2.892 1.00 98.19 95 LEU A C 1
ATOM 690 O O . LEU A 1 95 ? -10.681 0.050 -3.451 1.00 98.19 95 LEU A O 1
ATOM 694 N N . ALA A 1 96 ? -10.540 1.285 -1.572 1.00 98.12 96 ALA A N 1
ATOM 695 C CA . ALA A 1 96 ? -10.651 0.167 -0.648 1.00 98.12 96 ALA A CA 1
ATOM 696 C C . ALA A 1 96 ? -11.531 0.512 0.553 1.00 98.12 96 ALA A C 1
ATOM 698 O O . ALA A 1 96 ? -11.523 1.638 1.043 1.00 98.12 96 ALA A O 1
ATOM 699 N N . MET A 1 97 ? -12.257 -0.492 1.045 1.00 98.06 97 MET A N 1
ATOM 700 C CA . MET A 1 97 ? -12.885 -0.455 2.364 1.00 98.06 97 MET A CA 1
ATOM 701 C C . MET A 1 97 ? -11.919 -1.061 3.372 1.00 98.06 97 MET A C 1
ATOM 703 O O . MET A 1 97 ? -11.659 -2.262 3.305 1.00 98.06 97 MET A O 1
ATOM 707 N N . LEU A 1 98 ? -11.406 -0.241 4.280 1.00 98.00 98 LEU A N 1
ATOM 708 C CA . LEU A 1 98 ? -10.427 -0.592 5.302 1.00 98.00 98 LEU A CA 1
ATOM 709 C C . LEU A 1 98 ? -11.118 -0.749 6.656 1.00 98.00 98 LEU A C 1
ATOM 711 O O . LEU A 1 98 ? -12.000 0.030 7.016 1.00 98.00 98 LEU A O 1
ATOM 715 N N . LYS A 1 99 ? -10.705 -1.770 7.401 1.00 97.88 99 LYS A N 1
ATOM 716 C CA . LYS A 1 99 ? -11.115 -2.075 8.769 1.00 97.88 99 LYS A CA 1
ATOM 717 C C . LYS A 1 99 ? -9.887 -2.261 9.637 1.00 97.88 99 LYS A C 1
ATOM 719 O O . LYS A 1 99 ? -9.007 -3.043 9.285 1.00 97.88 99 LYS A O 1
ATOM 724 N N . LEU A 1 100 ? -9.865 -1.600 10.784 1.00 97.00 100 LEU A N 1
ATOM 725 C CA . LEU A 1 100 ? -8.882 -1.863 11.825 1.00 97.00 100 LEU A CA 1
ATOM 726 C C . LEU A 1 100 ? -9.516 -2.772 12.875 1.00 97.00 100 LEU A C 1
ATOM 728 O O . LEU A 1 100 ? -10.601 -2.480 13.385 1.00 97.00 100 LEU A O 1
ATOM 732 N N . VAL A 1 101 ? -8.850 -3.882 13.169 1.00 96.94 101 VAL A N 1
ATOM 733 C CA . VAL A 1 101 ? -9.292 -4.886 14.137 1.00 96.94 101 VAL A CA 1
ATOM 734 C C . VAL A 1 101 ? -8.290 -4.953 15.283 1.00 96.94 101 VAL A C 1
ATOM 736 O O . VAL A 1 101 ? -7.094 -5.112 15.041 1.00 96.94 101 VAL A O 1
ATOM 739 N N . ASP A 1 102 ? -8.771 -4.829 16.518 1.00 95.44 102 ASP A N 1
ATOM 740 C CA . ASP A 1 102 ? -7.938 -4.943 17.719 1.00 95.44 102 ASP A CA 1
ATOM 741 C C . ASP A 1 102 ? -7.577 -6.406 18.048 1.00 95.44 102 ASP A C 1
ATOM 743 O O . ASP A 1 102 ? -8.046 -7.360 17.416 1.00 95.44 102 ASP A O 1
ATOM 747 N N . SER A 1 103 ? -6.749 -6.604 19.074 1.00 93.12 103 SER A N 1
ATOM 748 C CA . SER A 1 103 ? -6.305 -7.937 19.501 1.00 93.12 103 SER A CA 1
ATOM 749 C C . SER A 1 103 ? -7.427 -8.841 20.024 1.00 93.12 103 SER A C 1
ATOM 751 O O . SER A 1 103 ? -7.250 -10.059 20.078 1.00 93.12 103 SER A O 1
ATOM 753 N N . ASP A 1 104 ? -8.565 -8.263 20.411 1.00 93.25 104 ASP A N 1
ATOM 754 C CA . ASP A 1 104 ? -9.747 -8.989 20.883 1.00 93.25 104 ASP A CA 1
ATOM 755 C C . ASP A 1 104 ? -10.692 -9.366 19.724 1.00 93.25 104 ASP A C 1
ATOM 757 O O . ASP A 1 104 ? -11.675 -10.087 19.922 1.00 93.25 104 ASP A O 1
ATOM 761 N N . GLY A 1 105 ? -10.382 -8.926 18.500 1.00 92.56 105 GLY A N 1
ATOM 762 C CA . GLY A 1 105 ? -11.164 -9.183 17.297 1.00 92.56 105 GLY A CA 1
ATOM 763 C C . GLY A 1 105 ? -12.293 -8.177 17.063 1.00 92.56 105 GLY A C 1
ATOM 764 O O . GLY A 1 105 ? -13.152 -8.425 16.211 1.00 92.56 105 GLY A O 1
ATOM 765 N N . ASN A 1 106 ? -12.326 -7.060 17.793 1.00 95.62 106 ASN A N 1
ATOM 766 C CA . ASN A 1 106 ? -13.316 -6.011 17.573 1.00 95.62 106 ASN A CA 1
ATOM 767 C C . ASN A 1 106 ? -12.877 -5.096 16.433 1.00 95.62 106 ASN A C 1
ATOM 769 O O . ASN A 1 106 ? -11.715 -4.713 16.336 1.00 95.62 106 ASN A O 1
ATOM 773 N N . VAL A 1 107 ? -13.836 -4.684 15.604 1.00 96.69 107 VAL A N 1
ATOM 774 C CA . VAL A 1 107 ? -13.616 -3.605 14.635 1.00 96.69 107 VAL A CA 1
ATOM 775 C C . VAL A 1 107 ? -13.603 -2.282 15.395 1.00 96.69 107 VAL A C 1
ATOM 777 O O . VAL A 1 107 ? -14.613 -1.910 15.997 1.00 96.69 107 VAL A O 1
ATOM 780 N N . VAL A 1 108 ? -12.467 -1.590 15.370 1.00 94.94 108 VAL A N 1
ATOM 781 C CA . VAL A 1 108 ? -12.257 -0.312 16.071 1.00 94.94 108 VAL A CA 1
ATOM 782 C C . VAL A 1 108 ? -12.275 0.893 15.134 1.00 94.94 108 VAL A C 1
ATOM 784 O O . VAL A 1 108 ? -12.552 2.001 15.587 1.00 94.94 108 VAL A O 1
ATOM 787 N N . ASP A 1 109 ? -12.049 0.678 13.837 1.00 95.81 109 ASP A N 1
ATOM 788 C CA . ASP A 1 109 ? -12.199 1.690 12.789 1.00 95.81 109 ASP A CA 1
ATOM 789 C C . ASP A 1 109 ? -12.672 1.033 11.483 1.00 95.81 109 ASP A C 1
ATOM 791 O O . ASP A 1 109 ? -12.323 -0.116 11.195 1.00 95.81 109 ASP A O 1
ATOM 795 N N . GLU A 1 110 ? -13.471 1.751 10.695 1.00 97.38 110 GLU A N 1
ATOM 796 C CA . GLU A 1 110 ? -13.911 1.330 9.361 1.00 97.38 110 GLU A CA 1
ATOM 797 C C . GLU A 1 110 ? -14.107 2.553 8.463 1.00 97.38 110 GLU A C 1
ATOM 799 O O . GLU A 1 110 ? -14.852 3.474 8.802 1.00 97.38 110 GLU A O 1
ATOM 804 N N . LYS A 1 111 ? -13.461 2.542 7.296 1.00 96.69 111 LYS A N 1
ATOM 805 C CA . LYS A 1 111 ? -13.397 3.697 6.396 1.00 96.69 111 LYS A CA 1
ATOM 806 C C . LYS A 1 111 ? -13.194 3.303 4.942 1.00 96.69 111 LYS A C 1
ATOM 808 O O . LYS A 1 111 ? -12.648 2.246 4.639 1.00 96.69 111 LYS A O 1
ATOM 813 N N . GLU A 1 112 ? -13.627 4.177 4.043 1.00 96.81 112 GLU A N 1
ATOM 814 C CA . GLU A 1 112 ? -13.256 4.112 2.632 1.00 96.81 112 GLU A CA 1
ATOM 815 C C . GLU A 1 112 ? -12.004 4.962 2.413 1.00 96.81 112 GLU A C 1
ATOM 817 O O . GLU A 1 112 ? -11.922 6.091 2.895 1.00 96.81 112 GLU A O 1
ATOM 822 N N . VAL A 1 113 ? -11.029 4.419 1.690 1.00 97.56 113 VAL A N 1
ATOM 823 C CA . VAL A 1 113 ? -9.778 5.106 1.366 1.00 97.56 113 VAL A CA 1
ATOM 824 C C . VAL A 1 113 ? -9.503 5.031 -0.126 1.00 97.56 113 VAL A C 1
ATOM 826 O O . VAL A 1 113 ? -9.865 4.059 -0.796 1.00 97.56 113 VAL A O 1
ATOM 829 N N . CYS A 1 114 ? -8.817 6.047 -0.643 1.00 97.88 114 CYS A N 1
ATOM 830 C CA . CYS A 1 114 ? -8.141 5.957 -1.926 1.00 97.88 114 CYS A CA 1
ATOM 831 C C . CYS A 1 114 ? -6.649 5.714 -1.711 1.00 97.88 114 CYS A C 1
ATOM 833 O O . CYS A 1 114 ? -5.988 6.439 -0.968 1.00 97.88 114 CYS A O 1
ATOM 835 N N . GLU A 1 115 ? -6.130 4.705 -2.395 1.00 98.00 115 GLU A N 1
ATOM 836 C CA . GLU A 1 115 ? -4.729 4.326 -2.436 1.00 98.00 115 GLU A CA 1
ATOM 837 C C . GLU A 1 115 ? -4.101 4.770 -3.756 1.00 98.00 115 GL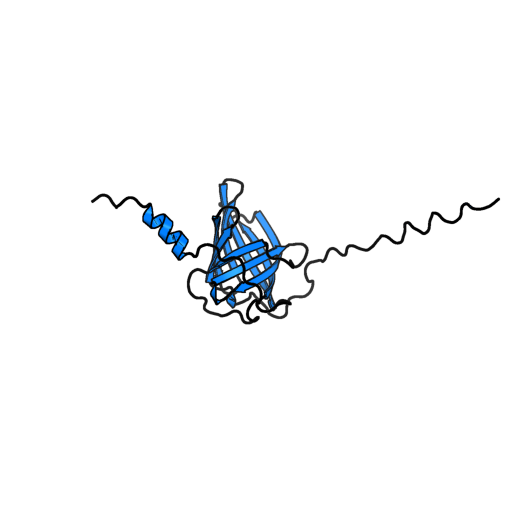U A C 1
ATOM 839 O O . GLU A 1 115 ? -4.689 4.617 -4.830 1.00 98.00 115 GLU A O 1
ATOM 844 N N . PHE A 1 116 ? -2.879 5.278 -3.674 1.00 97.75 116 PHE A N 1
ATOM 845 C CA . PHE A 1 116 ? -2.017 5.530 -4.819 1.00 97.75 116 PHE A CA 1
ATOM 846 C C . PHE A 1 116 ? -0.676 4.846 -4.594 1.00 97.75 116 PHE A C 1
ATOM 848 O O . PHE A 1 116 ? -0.101 4.964 -3.511 1.00 97.75 116 PHE A O 1
ATOM 855 N N . GLY A 1 117 ? -0.146 4.172 -5.613 1.00 97.31 117 GLY A N 1
ATOM 856 C CA . GLY A 1 117 ? 1.150 3.516 -5.487 1.00 97.31 117 GLY A CA 1
ATOM 857 C C . GLY A 1 117 ? 1.887 3.297 -6.798 1.00 97.31 117 GLY A C 1
ATOM 858 O O . GLY A 1 117 ? 1.329 3.453 -7.882 1.00 97.31 117 GLY A O 1
ATOM 859 N N . TYR A 1 118 ? 3.161 2.926 -6.678 1.00 97.00 118 TYR A N 1
ATOM 860 C CA . TYR A 1 118 ? 4.055 2.524 -7.762 1.00 97.00 118 TYR A CA 1
ATOM 861 C C . TYR A 1 118 ? 4.625 1.146 -7.475 1.00 97.00 118 TYR A C 1
ATOM 863 O O . TYR A 1 118 ? 5.241 0.921 -6.431 1.00 97.00 118 TYR A O 1
ATOM 871 N N . VAL A 1 119 ? 4.522 0.258 -8.459 1.00 95.50 119 VAL A N 1
ATOM 872 C CA . VAL A 1 119 ? 5.022 -1.111 -8.341 1.00 95.50 119 VAL A CA 1
ATOM 873 C C . VAL A 1 119 ? 6.271 -1.299 -9.196 1.00 95.50 119 VAL A C 1
ATOM 875 O O . VAL A 1 119 ? 6.248 -1.135 -10.420 1.00 95.50 119 VAL A O 1
ATOM 878 N N . PHE A 1 120 ? 7.359 -1.688 -8.536 1.00 93.31 120 PHE A N 1
ATOM 879 C CA . PHE A 1 120 ? 8.679 -1.928 -9.111 1.00 93.31 120 PHE A CA 1
ATOM 880 C C . PHE A 1 120 ? 8.938 -3.434 -9.188 1.00 93.31 120 PHE A C 1
ATOM 882 O O . PHE A 1 120 ? 9.446 -4.036 -8.239 1.00 93.31 120 PHE A O 1
ATOM 889 N N . ASP A 1 121 ? 8.586 -4.045 -10.325 1.00 91.00 121 ASP A N 1
ATOM 890 C CA . ASP A 1 121 ? 8.671 -5.500 -10.516 1.00 91.00 121 ASP A CA 1
ATOM 891 C C . ASP A 1 121 ? 10.059 -6.081 -10.270 1.00 91.00 121 ASP A C 1
ATOM 893 O O . ASP A 1 121 ? 10.184 -7.141 -9.672 1.00 91.00 121 ASP A O 1
ATOM 897 N N . ASP A 1 122 ? 11.103 -5.389 -10.699 1.00 88.12 122 ASP A N 1
ATOM 898 C CA . ASP A 1 122 ? 12.474 -5.871 -10.584 1.00 88.12 122 ASP A CA 1
ATOM 899 C C . ASP A 1 122 ? 13.076 -5.673 -9.187 1.00 88.12 122 ASP A C 1
ATOM 901 O O . ASP A 1 122 ? 14.046 -6.339 -8.834 1.00 88.12 122 ASP A O 1
ATOM 905 N N . LEU A 1 123 ? 12.507 -4.757 -8.400 1.00 88.44 123 LEU A N 1
ATOM 906 C CA . LEU A 1 123 ? 12.919 -4.510 -7.020 1.00 88.44 123 LEU A CA 1
ATOM 907 C C . LEU A 1 123 ? 12.078 -5.295 -6.015 1.00 88.44 123 LEU A C 1
ATOM 909 O O . LEU A 1 123 ? 12.442 -5.326 -4.842 1.00 88.44 123 LEU A O 1
ATOM 913 N N . MET A 1 124 ? 10.969 -5.899 -6.457 1.00 90.69 124 MET A N 1
ATOM 914 C CA . MET A 1 124 ? 9.972 -6.528 -5.590 1.00 90.69 124 MET A CA 1
ATOM 915 C C . MET A 1 124 ? 9.439 -5.547 -4.536 1.00 90.69 124 MET A C 1
ATOM 917 O O . MET A 1 124 ? 9.317 -5.876 -3.357 1.00 90.69 124 MET A O 1
ATOM 921 N N . ARG A 1 125 ? 9.113 -4.324 -4.976 1.00 91.94 125 ARG A N 1
ATOM 922 C CA . ARG A 1 125 ? 8.647 -3.228 -4.110 1.00 91.94 125 ARG A CA 1
ATOM 923 C C . ARG A 1 125 ? 7.354 -2.605 -4.610 1.00 91.94 125 ARG A C 1
ATOM 925 O O . ARG A 1 125 ? 7.162 -2.461 -5.818 1.00 91.94 125 ARG A O 1
ATOM 932 N N . ASN A 1 126 ? 6.535 -2.166 -3.668 1.00 94.62 126 ASN A N 1
ATOM 933 C CA . ASN A 1 126 ? 5.418 -1.262 -3.875 1.00 94.62 126 ASN A CA 1
ATOM 934 C C . ASN A 1 126 ? 5.602 -0.048 -2.963 1.00 94.62 126 ASN A C 1
ATOM 936 O O . ASN A 1 126 ? 5.633 -0.202 -1.749 1.00 94.62 126 ASN A O 1
ATOM 940 N N . THR A 1 127 ? 5.719 1.151 -3.519 1.00 95.12 127 THR A N 1
ATOM 941 C CA . THR A 1 127 ? 5.648 2.381 -2.716 1.00 95.12 127 THR A CA 1
ATOM 942 C C . THR A 1 127 ? 4.246 2.939 -2.823 1.00 95.12 127 THR A C 1
ATOM 944 O O . THR A 1 127 ? 3.760 3.059 -3.947 1.00 95.12 127 THR A O 1
ATOM 947 N N . TRP A 1 128 ? 3.611 3.295 -1.715 1.00 95.75 128 TRP A N 1
ATOM 948 C CA . TRP A 1 128 ? 2.188 3.618 -1.706 1.00 95.75 128 TRP A CA 1
ATOM 949 C C . TRP A 1 128 ? 1.829 4.674 -0.654 1.00 95.75 128 TRP A C 1
ATOM 951 O O . TRP A 1 128 ? 2.657 5.076 0.163 1.00 95.75 128 TRP A O 1
ATOM 961 N N . ALA A 1 129 ? 0.606 5.183 -0.727 1.00 96.69 129 ALA A N 1
ATOM 962 C CA . ALA A 1 129 ? -0.033 5.991 0.304 1.00 96.69 129 ALA A CA 1
ATOM 963 C C . ALA A 1 129 ? -1.551 5.828 0.207 1.00 96.69 129 ALA A C 1
ATOM 965 O O . ALA A 1 129 ? -2.079 5.543 -0.870 1.00 96.69 129 ALA A O 1
ATOM 966 N N . GLN A 1 130 ? -2.244 6.073 1.317 1.00 96.69 130 GLN A N 1
ATOM 967 C CA . GLN A 1 130 ? -3.703 6.073 1.401 1.00 96.69 130 GLN A CA 1
ATOM 968 C C . GLN A 1 130 ? -4.227 7.368 2.023 1.00 96.69 130 GLN A C 1
ATOM 970 O O . GLN A 1 130 ? -3.539 8.023 2.808 1.00 96.69 130 GLN A O 1
ATOM 975 N N . SER A 1 131 ? -5.456 7.746 1.677 1.00 96.25 131 SER A N 1
ATOM 976 C CA . SER A 1 131 ? -6.167 8.859 2.309 1.00 96.25 131 SER A CA 1
ATOM 977 C C . SER A 1 131 ? -7.683 8.675 2.226 1.00 96.25 131 SER A C 1
ATOM 979 O O . SER A 1 131 ? -8.203 8.115 1.262 1.00 96.25 131 SER A O 1
ATOM 981 N N . GLU A 1 132 ? -8.375 9.161 3.256 1.00 95.56 132 GLU A N 1
ATOM 982 C CA . GLU A 1 132 ? -9.841 9.194 3.384 1.00 95.56 132 GLU A CA 1
ATOM 983 C C . GLU A 1 132 ? -10.466 10.408 2.684 1.00 95.56 132 GLU A C 1
ATOM 985 O O . GLU A 1 132 ? -11.664 10.429 2.415 1.00 95.56 132 GLU A O 1
ATOM 990 N N . ASP A 1 133 ? -9.664 11.435 2.396 1.00 92.38 133 ASP A N 1
ATOM 991 C CA . ASP A 1 133 ? -10.164 12.704 1.871 1.00 92.38 133 ASP A CA 1
ATOM 992 C C . ASP A 1 133 ? -10.083 12.738 0.347 1.00 92.38 133 ASP A C 1
ATOM 994 O O . ASP A 1 133 ? -11.068 13.039 -0.319 1.00 92.38 133 ASP A O 1
ATOM 998 N N . ALA A 1 134 ? -8.914 12.418 -0.211 1.00 92.62 134 ALA A N 1
ATOM 999 C CA . ALA A 1 134 ? -8.616 12.496 -1.637 1.00 92.62 134 ALA A CA 1
ATOM 1000 C C . ALA A 1 134 ? -7.643 11.391 -2.039 1.00 92.62 134 ALA A C 1
ATOM 1002 O O . ALA A 1 134 ? -6.846 10.947 -1.223 1.00 92.62 134 ALA A O 1
ATOM 1003 N N . CYS A 1 135 ? -7.607 11.014 -3.317 1.00 94.44 135 CYS A N 1
ATOM 1004 C CA . CYS A 1 135 ? -6.535 10.142 -3.794 1.00 94.44 135 CYS A CA 1
ATOM 1005 C C . CYS A 1 135 ? -5.163 10.811 -3.625 1.00 94.44 135 CYS A C 1
ATOM 1007 O O . CYS A 1 135 ? -4.970 11.912 -4.157 1.00 94.44 135 CYS A O 1
ATOM 1009 N N . PRO A 1 136 ? -4.209 10.169 -2.922 1.00 95.56 136 PRO A N 1
ATOM 1010 C CA . PRO A 1 136 ? -2.865 10.705 -2.785 1.00 95.56 136 PRO A CA 1
ATOM 1011 C C . PRO A 1 136 ? -2.196 10.886 -4.149 1.00 95.56 136 PRO A C 1
ATOM 1013 O O . PRO A 1 136 ? -2.453 10.150 -5.099 1.00 95.56 136 PRO A O 1
ATOM 1016 N N . THR A 1 137 ? -1.309 11.872 -4.240 1.00 93.25 137 THR A N 1
ATOM 1017 C CA . THR A 1 137 ? -0.472 12.110 -5.431 1.00 93.25 137 THR A CA 1
ATOM 1018 C C . THR A 1 137 ? 1.000 11.798 -5.179 1.00 93.25 137 THR A C 1
ATOM 1020 O O . THR A 1 137 ? 1.823 11.876 -6.087 1.00 93.25 137 THR A O 1
ATOM 1023 N N . GLU A 1 138 ? 1.339 11.475 -3.936 1.00 92.25 138 GLU A N 1
ATOM 1024 C CA . GLU A 1 138 ? 2.676 11.132 -3.474 1.00 92.25 138 GLU A CA 1
ATOM 1025 C C . GLU A 1 138 ? 2.590 9.863 -2.628 1.00 92.25 138 GLU A C 1
ATOM 1027 O O . GLU A 1 138 ? 1.528 9.532 -2.104 1.00 92.25 138 GLU A O 1
ATOM 1032 N N . VAL A 1 139 ? 3.709 9.152 -2.523 1.00 92.81 139 VAL A N 1
ATOM 1033 C CA . VAL A 1 139 ? 3.830 7.904 -1.763 1.00 92.81 139 VAL A CA 1
ATOM 1034 C C . VAL A 1 139 ? 4.637 8.153 -0.494 1.00 92.81 139 VAL A C 1
ATOM 1036 O O . VAL A 1 139 ? 5.613 8.907 -0.524 1.00 92.81 139 VAL A O 1
ATOM 1039 N N . THR A 1 140 ? 4.240 7.527 0.610 1.00 92.25 140 THR A N 1
ATOM 1040 C CA . THR A 1 140 ? 4.868 7.703 1.933 1.00 92.25 140 THR A CA 1
ATOM 1041 C C . THR A 1 140 ? 5.335 6.390 2.540 1.00 92.25 140 THR A C 1
ATOM 1043 O O . THR A 1 140 ? 6.292 6.391 3.312 1.00 92.25 140 THR A O 1
ATOM 1046 N N . GLU A 1 141 ? 4.709 5.287 2.143 1.00 92.56 141 GLU A N 1
ATOM 1047 C CA . GLU A 1 141 ? 4.976 3.946 2.639 1.00 92.56 141 GLU A CA 1
ATOM 1048 C C . GLU A 1 141 ? 5.695 3.099 1.586 1.00 92.56 141 GLU A C 1
ATOM 1050 O O . GLU A 1 141 ? 5.649 3.369 0.378 1.00 92.56 141 GLU A O 1
ATOM 1055 N N . GLU A 1 142 ? 6.367 2.048 2.047 1.00 93.50 142 GLU A N 1
ATOM 1056 C CA . GLU A 1 142 ? 6.978 1.044 1.185 1.00 93.50 142 GLU A CA 1
ATOM 1057 C C . GLU A 1 142 ? 6.656 -0.359 1.676 1.00 93.50 142 GLU A C 1
ATOM 1059 O O . GLU A 1 142 ? 7.158 -0.793 2.706 1.00 93.50 142 GLU A O 1
ATOM 1064 N N . ASN A 1 143 ? 5.951 -1.100 0.831 1.00 93.75 143 ASN A N 1
ATOM 1065 C CA . ASN A 1 143 ? 5.754 -2.528 0.937 1.00 93.75 143 ASN A CA 1
ATOM 1066 C C . ASN A 1 143 ? 6.816 -3.285 0.128 1.00 93.75 143 ASN A C 1
ATOM 1068 O O . ASN A 1 143 ? 7.124 -2.948 -1.023 1.00 93.75 143 ASN A O 1
ATOM 1072 N N . ARG A 1 144 ? 7.352 -4.362 0.699 1.00 92.56 144 ARG A N 1
ATOM 1073 C CA . ARG A 1 144 ? 8.291 -5.271 0.028 1.00 92.56 144 ARG A CA 1
ATOM 1074 C C . ARG A 1 144 ? 7.705 -6.657 -0.090 1.00 92.56 144 ARG A C 1
ATOM 1076 O O . ARG A 1 144 ? 7.311 -7.251 0.908 1.00 92.56 144 ARG A O 1
ATOM 1083 N N . PHE A 1 145 ? 7.675 -7.178 -1.309 1.00 92.31 145 PHE A N 1
ATOM 1084 C CA . PHE A 1 145 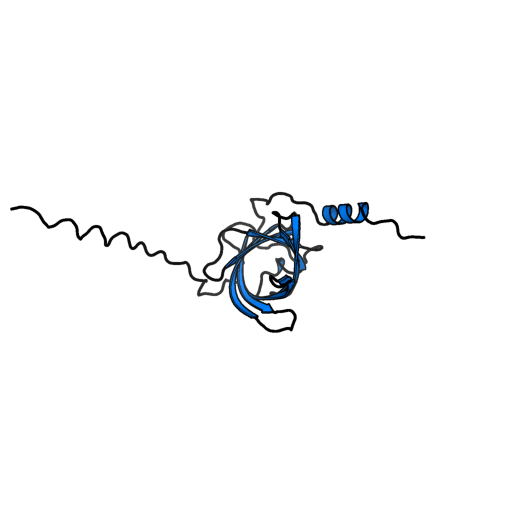? 7.121 -8.497 -1.582 1.00 92.31 145 PHE A CA 1
ATOM 1085 C C . PHE A 1 145 ? 8.082 -9.605 -1.143 1.00 92.31 145 PHE A C 1
ATOM 1087 O O . PHE A 1 145 ? 9.300 -9.510 -1.315 1.00 92.31 145 PHE A O 1
ATOM 1094 N N . LEU A 1 146 ? 7.510 -10.678 -0.604 1.00 89.06 146 LEU A N 1
ATOM 1095 C CA . LEU A 1 146 ? 8.213 -11.892 -0.217 1.00 89.06 146 LEU A CA 1
ATOM 1096 C C . LEU A 1 146 ? 8.045 -12.952 -1.315 1.00 89.06 146 LEU A C 1
ATOM 1098 O O . LEU A 1 146 ? 6.969 -13.515 -1.496 1.00 89.06 146 LEU A O 1
ATOM 1102 N N . GLY A 1 147 ? 9.135 -13.258 -2.021 1.00 81.12 147 GLY A N 1
ATOM 1103 C CA . GLY A 1 147 ? 9.135 -14.228 -3.122 1.00 81.12 147 GLY A CA 1
ATOM 1104 C C . GLY A 1 147 ? 8.540 -13.681 -4.421 1.00 81.12 147 GLY A C 1
ATOM 1105 O O . GLY A 1 147 ? 8.078 -12.546 -4.472 1.00 81.12 147 GLY A O 1
ATOM 1106 N N . ASP A 1 148 ? 8.592 -14.482 -5.486 1.00 76.69 148 ASP A N 1
ATOM 1107 C CA . ASP A 1 148 ? 8.127 -14.072 -6.814 1.00 76.69 148 ASP A CA 1
ATOM 1108 C C . ASP A 1 148 ? 6.618 -13.801 -6.828 1.00 76.69 148 ASP A C 1
ATOM 1110 O O . ASP A 1 148 ? 5.821 -14.563 -6.277 1.00 76.69 148 ASP A O 1
ATOM 1114 N N . ARG A 1 149 ? 6.214 -12.734 -7.522 1.00 82.44 149 ARG A N 1
ATOM 1115 C CA . ARG A 1 149 ? 4.798 -12.429 -7.738 1.00 82.44 149 ARG A CA 1
ATOM 1116 C C . ARG A 1 149 ? 4.246 -13.197 -8.928 1.00 82.44 149 ARG A C 1
ATOM 1118 O O . ARG A 1 149 ? 4.920 -13.364 -9.945 1.00 82.44 149 ARG A O 1
ATOM 1125 N N . ALA A 1 150 ? 2.990 -13.622 -8.799 1.00 78.19 150 ALA A N 1
ATOM 1126 C CA . ALA A 1 150 ? 2.283 -14.351 -9.848 1.00 78.19 150 ALA A CA 1
ATOM 1127 C C . ALA A 1 150 ? 2.047 -13.482 -11.093 1.00 78.19 150 ALA A C 1
ATOM 1129 O O . ALA A 1 150 ? 2.120 -13.977 -12.219 1.00 78.19 150 ALA A O 1
ATOM 1130 N N . GLU A 1 151 ? 1.803 -12.185 -10.893 1.00 90.31 151 GLU A N 1
ATOM 1131 C CA . GLU A 1 151 ? 1.509 -11.240 -11.963 1.00 90.31 151 GLU A CA 1
ATOM 1132 C C . GLU A 1 151 ? 2.452 -10.037 -11.930 1.00 90.31 151 GLU A C 1
ATOM 1134 O O . GLU A 1 151 ? 2.782 -9.492 -10.876 1.00 90.31 151 GLU A O 1
ATOM 1139 N N . LYS A 1 152 ? 2.890 -9.622 -13.121 1.00 91.75 152 LYS A N 1
ATOM 1140 C CA . LYS A 1 152 ? 3.694 -8.412 -13.313 1.00 91.75 152 LYS A CA 1
ATOM 1141 C C . LYS A 1 152 ? 2.803 -7.182 -13.362 1.00 91.75 152 LYS A C 1
ATOM 1143 O O . LYS A 1 152 ? 1.653 -7.270 -13.793 1.00 91.75 152 LYS A O 1
ATOM 1148 N N . ASN A 1 153 ? 3.358 -6.029 -13.003 1.00 94.50 153 ASN A N 1
ATOM 1149 C CA . ASN A 1 153 ? 2.649 -4.763 -13.097 1.00 94.50 153 ASN A CA 1
ATOM 1150 C C . ASN A 1 153 ? 2.234 -4.468 -14.549 1.00 94.50 153 ASN A C 1
ATOM 1152 O O . ASN A 1 153 ? 3.064 -4.220 -15.429 1.00 94.50 153 ASN A O 1
ATOM 1156 N N . SER A 1 154 ? 0.925 -4.460 -14.802 1.00 96.19 154 SER A N 1
ATOM 1157 C CA . SER A 1 154 ? 0.362 -4.185 -16.126 1.00 96.19 154 SER A CA 1
ATOM 1158 C C . SER A 1 154 ? 0.324 -2.696 -16.480 1.00 96.19 154 SER A C 1
ATOM 1160 O O . SER A 1 154 ? 0.082 -2.355 -17.637 1.00 96.19 154 SER A O 1
ATOM 1162 N N . CYS A 1 155 ? 0.560 -1.801 -15.517 1.00 96.50 155 CYS A N 1
ATOM 1163 C CA . CYS A 1 155 ? 0.523 -0.349 -15.714 1.00 96.50 155 CYS A CA 1
ATOM 1164 C C . CYS A 1 155 ? 1.831 0.227 -16.278 1.00 96.50 155 CYS A C 1
ATOM 1166 O O . CYS A 1 155 ? 1.977 1.442 -16.414 1.00 96.50 155 CYS A O 1
ATOM 1168 N N . GLY A 1 156 ? 2.777 -0.637 -16.649 1.00 95.12 156 GLY A N 1
ATOM 1169 C CA . GLY A 1 156 ? 4.070 -0.264 -17.209 1.00 95.12 156 GLY A CA 1
ATOM 1170 C C . GLY A 1 156 ? 5.180 -0.255 -16.163 1.00 95.12 156 GLY A C 1
ATOM 1171 O O . GLY A 1 156 ? 5.024 -0.751 -15.052 1.00 95.12 156 GLY A O 1
ATOM 1172 N N . THR A 1 157 ? 6.333 0.293 -16.538 1.00 93.00 157 THR A N 1
ATOM 1173 C CA . THR A 1 157 ? 7.518 0.334 -15.675 1.00 93.00 157 THR A CA 1
ATOM 1174 C C . THR A 1 157 ? 7.721 1.748 -15.137 1.00 93.00 157 THR A C 1
ATOM 1176 O O . THR A 1 157 ? 7.846 2.666 -15.953 1.00 93.00 157 THR A O 1
ATOM 1179 N N . PRO A 1 158 ? 7.810 1.940 -13.809 1.00 92.06 158 PRO A N 1
ATOM 1180 C CA . PRO A 1 158 ? 8.097 3.250 -13.240 1.00 92.06 158 PRO A CA 1
ATOM 1181 C C . PRO A 1 158 ? 9.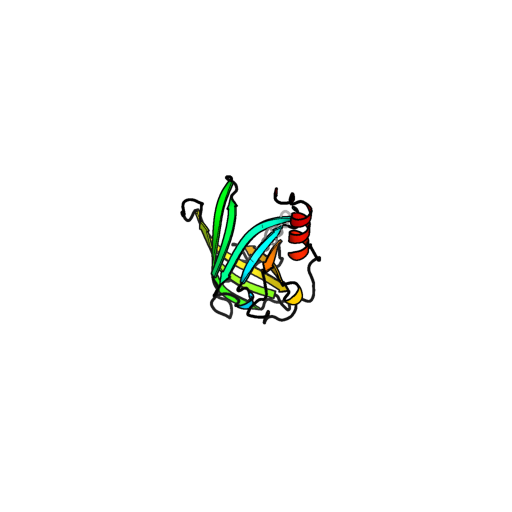419 3.834 -13.740 1.00 92.06 158 PRO A C 1
ATOM 1183 O O . PRO A 1 158 ? 10.453 3.163 -13.751 1.00 92.06 158 PRO A O 1
ATOM 1186 N N . ALA A 1 159 ? 9.396 5.111 -14.125 1.00 85.31 159 ALA A N 1
ATOM 1187 C CA . ALA A 1 159 ? 10.589 5.815 -14.595 1.00 85.31 159 ALA A CA 1
ATOM 1188 C C . ALA A 1 159 ? 11.541 6.185 -13.444 1.00 85.31 159 ALA A C 1
ATOM 1190 O O . ALA A 1 159 ? 12.762 6.172 -13.610 1.00 85.31 159 ALA A O 1
ATOM 1191 N N . ARG A 1 160 ? 10.989 6.517 -12.270 1.00 80.88 160 ARG A N 1
ATOM 1192 C CA . ARG A 1 160 ? 11.750 6.957 -11.098 1.00 80.88 160 ARG A CA 1
ATOM 1193 C C . ARG A 1 160 ? 11.849 5.829 -10.084 1.00 80.88 160 ARG A C 1
ATOM 1195 O O . ARG A 1 160 ? 10.856 5.469 -9.469 1.00 80.88 160 ARG A O 1
ATOM 1202 N N . ARG A 1 161 ? 13.056 5.304 -9.884 1.00 80.75 161 ARG A N 1
ATOM 1203 C CA . ARG A 1 161 ? 13.317 4.277 -8.868 1.00 80.75 161 ARG A CA 1
ATOM 1204 C C . ARG A 1 161 ? 13.450 4.889 -7.470 1.00 80.75 161 ARG A C 1
ATOM 1206 O O . ARG A 1 161 ? 14.105 5.930 -7.350 1.00 80.75 161 ARG A O 1
ATOM 1213 N N . PRO A 1 162 ? 12.894 4.250 -6.427 1.00 78.50 162 PRO A N 1
ATOM 1214 C CA . PRO A 1 162 ? 13.187 4.610 -5.049 1.00 78.50 162 PRO A CA 1
ATOM 1215 C C . PRO A 1 162 ? 14.656 4.308 -4.735 1.00 78.50 162 PRO A C 1
ATOM 1217 O O . PRO A 1 162 ? 15.325 3.554 -5.450 1.00 78.50 162 PRO A O 1
ATOM 1220 N N . ALA A 1 163 ? 15.169 4.908 -3.660 1.00 72.25 163 ALA A N 1
ATOM 1221 C CA . ALA A 1 163 ? 16.501 4.583 -3.173 1.00 72.25 163 ALA A CA 1
ATOM 1222 C C . ALA A 1 163 ? 16.599 3.077 -2.864 1.00 72.25 163 ALA A C 1
ATOM 1224 O O . ALA A 1 163 ? 15.678 2.462 -2.319 1.00 72.25 163 ALA A O 1
ATOM 1225 N N . ALA A 1 164 ? 17.724 2.463 -3.222 1.00 65.12 164 ALA A N 1
ATOM 1226 C CA . ALA A 1 164 ? 17.974 1.074 -2.874 1.00 65.12 164 ALA A CA 1
ATOM 1227 C C . ALA A 1 164 ? 18.253 0.976 -1.362 1.00 65.12 164 ALA A C 1
ATOM 1229 O O . ALA A 1 164 ? 19.357 1.269 -0.921 1.00 65.12 164 ALA A O 1
ATOM 1230 N N . GLY A 1 165 ? 17.242 0.616 -0.564 1.00 64.56 165 GLY A N 1
ATOM 1231 C CA . GLY A 1 165 ? 17.432 0.100 0.796 1.00 64.56 165 GLY A CA 1
ATOM 1232 C C . GLY A 1 165 ? 17.909 -1.361 0.798 1.00 64.56 165 GLY A C 1
ATOM 1233 O O . GLY A 1 165 ? 17.890 -1.983 -0.273 1.00 64.56 165 GLY A O 1
ATOM 1234 N N . PRO A 1 166 ? 18.288 -1.910 1.970 1.00 66.25 166 PRO A N 1
ATOM 1235 C CA . PRO A 1 166 ? 18.781 -3.286 2.108 1.00 66.25 166 PRO A CA 1
ATOM 1236 C C . PRO A 1 166 ? 17.757 -4.273 1.554 1.00 66.25 166 PRO A C 1
ATOM 1238 O O . PRO A 1 166 ? 16.565 -4.079 1.739 1.00 66.25 166 PRO A O 1
ATOM 1241 N N . SER A 1 167 ? 18.165 -5.309 0.840 1.00 68.19 167 SER A N 1
ATOM 1242 C CA . SER A 1 167 ? 17.269 -6.386 0.412 1.00 68.19 167 SER A CA 1
ATOM 1243 C C . SER A 1 167 ? 16.847 -7.262 1.598 1.00 68.19 167 SER A C 1
ATOM 1245 O O . SER A 1 167 ? 17.462 -7.222 2.659 1.00 68.19 167 SER A O 1
ATOM 1247 N N . LEU A 1 168 ? 15.828 -8.111 1.420 1.00 66.00 168 LEU A N 1
ATOM 1248 C CA . LEU A 1 168 ? 15.509 -9.142 2.417 1.00 66.00 168 LEU A CA 1
ATOM 1249 C C . LEU A 1 168 ? 16.723 -10.038 2.714 1.00 66.00 168 LEU A C 1
ATOM 1251 O O . LEU A 1 168 ? 16.923 -10.445 3.851 1.00 66.00 168 LEU A O 1
ATOM 1255 N N . ALA A 1 169 ? 17.542 -10.332 1.700 1.00 67.00 169 ALA A N 1
ATOM 1256 C CA . ALA A 1 169 ? 18.752 -11.124 1.881 1.00 67.00 169 ALA A CA 1
ATOM 1257 C C . ALA A 1 169 ? 19.786 -10.407 2.759 1.00 67.00 169 ALA A C 1
ATOM 1259 O O . ALA A 1 169 ? 20.449 -11.076 3.544 1.00 67.00 169 ALA A O 1
ATOM 1260 N N . ASP A 1 170 ? 19.892 -9.080 2.652 1.00 68.31 170 ASP A N 1
ATOM 1261 C CA . ASP A 1 170 ? 20.772 -8.280 3.510 1.00 68.31 170 ASP A CA 1
ATOM 1262 C C . ASP A 1 170 ? 20.270 -8.318 4.963 1.00 68.31 170 ASP A C 1
ATOM 1264 O O . ASP A 1 170 ? 21.038 -8.626 5.867 1.00 68.31 170 ASP A O 1
ATOM 1268 N N . LEU A 1 171 ? 18.956 -8.155 5.174 1.00 68.81 171 LEU A N 1
ATOM 1269 C CA . LEU A 1 171 ? 18.342 -8.228 6.510 1.00 68.81 171 LEU A CA 1
ATOM 1270 C C . LEU A 1 171 ? 18.537 -9.597 7.181 1.00 68.81 171 LEU A C 1
ATOM 1272 O O . LEU A 1 171 ? 18.813 -9.676 8.372 1.00 68.81 171 LEU A O 1
ATOM 1276 N N . LEU A 1 172 ? 18.411 -10.687 6.420 1.00 70.75 172 LEU A N 1
ATOM 1277 C CA . LEU A 1 172 ? 18.584 -12.043 6.950 1.00 70.75 172 LEU A CA 1
ATOM 1278 C C . LEU A 1 172 ? 20.054 -12.405 7.211 1.00 70.75 172 LEU A C 1
ATOM 1280 O O . LEU A 1 172 ? 20.324 -13.298 8.012 1.00 70.75 172 LEU A O 1
ATOM 1284 N N . GLN A 1 173 ? 21.006 -11.775 6.518 1.00 66.25 173 GLN A N 1
ATOM 1285 C CA . GLN A 1 173 ? 22.434 -12.037 6.721 1.00 66.25 173 GLN A CA 1
ATOM 1286 C C . GLN A 1 173 ? 22.958 -11.405 8.008 1.00 66.25 173 GLN A C 1
ATOM 1288 O O . GLN A 1 173 ? 23.758 -12.045 8.693 1.00 66.25 173 GLN A O 1
ATOM 1293 N N . ASP A 1 174 ? 22.480 -10.211 8.351 1.00 59.94 174 ASP A N 1
ATOM 1294 C CA . ASP A 1 174 ? 22.880 -9.520 9.577 1.00 59.94 174 ASP A CA 1
ATOM 1295 C C . ASP A 1 174 ? 22.433 -10.304 10.830 1.00 59.94 174 ASP A C 1
ATOM 1297 O O . ASP A 1 174 ? 23.243 -10.557 11.722 1.00 59.94 174 ASP A O 1
ATOM 1301 N N . ASP A 1 175 ? 21.207 -10.840 10.845 1.00 56.25 175 ASP A N 1
ATOM 1302 C CA . ASP A 1 175 ? 20.697 -11.641 11.974 1.00 56.25 175 ASP A CA 1
ATOM 1303 C C . ASP A 1 175 ? 21.378 -13.018 12.116 1.00 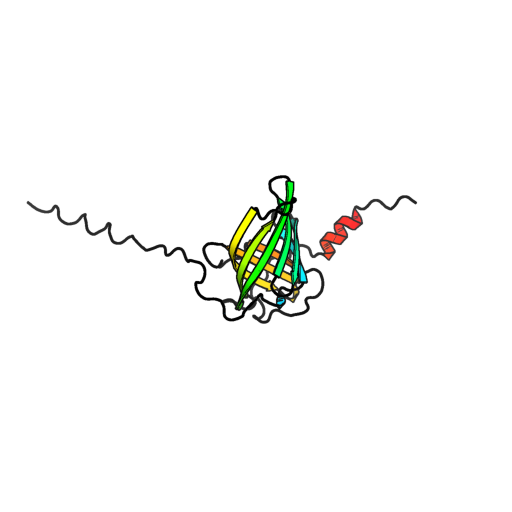56.25 175 ASP A C 1
ATOM 1305 O O . ASP A 1 175 ? 21.529 -13.546 13.222 1.00 56.25 175 ASP A O 1
ATOM 1309 N N . LEU A 1 176 ? 21.807 -13.631 11.005 1.00 54.94 176 LEU A N 1
ATOM 1310 C CA . LEU A 1 176 ? 22.497 -14.927 11.030 1.00 54.94 176 LEU A CA 1
ATOM 1311 C C . LEU A 1 176 ? 23.973 -14.815 11.428 1.00 54.94 176 LEU A C 1
ATOM 1313 O O . LEU A 1 176 ? 24.545 -15.806 11.889 1.00 54.94 176 LEU A O 1
ATOM 1317 N N . ALA A 1 177 ? 24.594 -13.646 11.256 1.00 58.91 177 ALA A N 1
ATOM 1318 C CA . ALA A 1 177 ? 25.957 -13.396 11.715 1.00 58.91 177 ALA A CA 1
ATOM 1319 C C . ALA A 1 177 ? 26.039 -13.266 13.248 1.00 58.91 177 ALA A C 1
ATOM 1321 O O . ALA A 1 177 ? 27.040 -13.679 13.839 1.00 58.91 177 ALA A O 1
ATOM 1322 N N . ASP A 1 178 ? 24.973 -12.765 13.880 1.00 56.91 178 ASP A N 1
ATOM 1323 C CA . ASP A 1 178 ? 24.901 -12.509 15.324 1.00 56.91 178 ASP A CA 1
ATOM 1324 C C . ASP A 1 178 ? 24.218 -13.630 16.133 1.00 56.91 178 ASP A C 1
ATOM 1326 O O . ASP A 1 178 ? 24.201 -13.599 17.369 1.00 56.91 178 ASP A O 1
ATOM 1330 N N . ALA A 1 179 ? 23.690 -14.667 15.474 1.00 55.66 179 ALA A N 1
ATOM 1331 C CA . ALA A 1 179 ? 23.103 -15.813 16.160 1.00 55.66 179 ALA A CA 1
ATOM 1332 C C . ALA A 1 179 ? 24.192 -16.645 16.880 1.00 55.66 179 ALA A C 1
ATOM 1334 O O . ALA A 1 179 ? 25.105 -17.172 16.232 1.00 55.66 179 ALA A O 1
ATOM 1335 N N . PRO A 1 180 ? 24.120 -16.836 18.216 1.00 58.69 180 PRO A N 1
ATOM 1336 C CA . PRO A 1 180 ? 25.051 -17.714 18.911 1.00 58.69 180 PRO A CA 1
ATOM 1337 C C . PRO A 1 180 ? 24.919 -19.137 18.363 1.00 58.69 180 PRO A C 1
ATOM 1339 O O . PRO A 1 180 ? 23.810 -19.642 18.176 1.00 58.69 180 PRO A O 1
ATOM 1342 N N . SER A 1 181 ? 26.057 -19.794 18.113 1.00 59.78 181 SER A N 1
ATOM 1343 C CA . SER A 1 181 ? 26.061 -21.192 17.673 1.00 59.78 181 SER A CA 1
ATOM 1344 C C . SER A 1 181 ? 25.202 -22.042 18.614 1.00 59.78 181 SER A C 1
ATOM 1346 O O . SER A 1 181 ? 25.331 -21.893 19.835 1.00 59.78 181 SER A O 1
ATOM 1348 N N . PRO A 1 182 ? 24.345 -22.934 18.083 1.00 60.44 182 PRO A N 1
ATOM 1349 C CA . PRO A 1 182 ? 23.564 -23.826 18.924 1.00 60.44 182 PRO A CA 1
ATOM 1350 C C . PRO A 1 182 ? 24.518 -24.614 19.824 1.00 60.44 182 PRO A C 1
ATOM 1352 O O . PRO A 1 182 ? 25.503 -25.184 19.349 1.00 60.44 182 PRO A O 1
ATOM 1355 N N . ALA A 1 183 ? 24.255 -24.592 21.132 1.00 65.06 183 ALA A N 1
ATOM 1356 C CA . ALA A 1 183 ? 25.028 -25.363 22.094 1.00 65.06 183 ALA A CA 1
ATOM 1357 C C . ALA A 1 183 ? 24.944 -26.852 21.718 1.00 65.06 183 ALA A C 1
ATOM 1359 O O . ALA A 1 183 ? 23.844 -27.385 21.558 1.00 65.06 183 ALA A O 1
ATOM 1360 N N . ALA A 1 184 ? 26.111 -27.469 21.518 1.00 59.31 184 ALA A N 1
ATOM 1361 C CA . ALA A 1 184 ? 26.263 -28.887 21.199 1.00 59.31 184 ALA A CA 1
ATOM 1362 C C . ALA A 1 184 ? 25.930 -29.794 22.391 1.00 59.31 184 ALA A C 1
ATOM 1364 O O . ALA A 1 184 ? 26.187 -29.374 23.545 1.00 59.31 184 ALA A O 1
#

Radius of gyration: 22.18 Å; chains: 1; bounding box: 44×95×40 Å

Foldseek 3Di:
DDDPDPDPPPPPPPPPPPPLAAAPPDADPFFAADLQQFAWKFWQDPVVRDTAWTWGDDRRKIWIWGQDPVRWIKIKIKIWGHKDQDPFAQKIKTKIWIFIATNVRDTPDTAIKIKIWGQAQVQQKIFIDIDRGYHDPDGDIMMHGDDHRPDDRPSHHGPDDDDDDDDPVRVVVVVVVPDDDPDD

Organism: NCBI:txid554055

Secondary structure (DSSP, 8-state):
-----SSSSSSSS-------PPPPSS--SEES--GGG-EEEEEEETTTTEEEEEEEEETTEEEEEEE-TTSSEEEEEEEEEEEEE-SSTTEEEEEEEEEEE-TTS-EEEEEEEEEEEEEETTTTEEEEEEESSS--SS--EEEEE-S--SS--TT---SSPPP-PPPHHHHHHHHHHHSPPPP-

pLDDT: mean 84.55, std 16.8, range [42.34, 98.38]

Sequence (184 aa):
MARRGTLLLALAACLVAGAAAALPSQLFKNAGGPSFLDGPSYDWKYTTESVVTIGLTHQGNYSFAMIGADGGVETEIATYTSWECGPEPGSYLALAMLKLVDSDGNVVDEKEVCEFGYVFDDLMRNTWAQSEDACPTEVTEENRFLGDRAEKNSCGTPARRPAAGPSLADLLQDDLADAPSPAA